Protein AF-A0A1C0YU47-F1 (afdb_monomer)

Radius of gyration: 42.7 Å; Cα contacts (8 Å, |Δi|>4): 99; chains: 1; bounding box: 107×63×117 Å

Mean predicted aligned error: 21.89 Å

Sequence (195 aa):
MSKQSVRGFGIAIFLVGALIYSMNSLNIPLPGVDADAAAKKEIEELQQQLTTTQQQLEEAKSAKKEASDEEEKGEEVIETTISVFRGNTAYDISRKLQDEGIIDNALQFELFLANGEYSRRIQIGEFTVSSDMTEEELAEALTTPTPLPQNDEETESESESETNLDEELPTDEENETNEVEAEDELLDETSLTQP

Secondary structure (DSSP, 8-state):
--HHHHHHHHHHHHHHHHHHHHHHHTTPPPTTTSHHHHHHHHHHHHHHHHHHHHHHHHHHHHHHHTSSSS--S-----EEEEEE-TT--HHHHHHHHHHTTS-S-HHHHHHHHHHTSGGGTPPSEEEEEETTS-HHHHHHHHHS-PPP-----------------------------------------------

Organism: NCBI:txid33977

pLDDT: mean 71.04, std 19.51, range [38.06, 96.38]

Solvent-accessible surface area (backbone atoms only — not comparable to full-atom values): 12614 Å² total; per-residue (Å²): 132,64,83,61,58,63,53,53,52,53,52,51,55,50,51,54,53,51,50,53,54,52,33,62,76,67,70,55,87,61,94,85,71,49,65,67,53,52,54,48,49,52,52,50,50,53,50,49,50,51,52,51,52,50,50,52,48,52,51,52,53,53,56,54,60,75,66,71,83,78,76,98,61,82,77,79,76,47,70,50,74,48,76,42,56,93,87,65,46,56,57,58,53,23,43,51,38,30,77,72,62,38,40,96,49,28,68,62,50,23,50,50,32,59,73,70,57,36,59,81,43,56,50,73,47,75,39,81,49,40,38,84,50,50,76,66,53,53,50,45,60,44,37,46,80,75,78,72,81,75,84,75,74,82,81,79,84,83,76,87,77,90,76,89,80,91,81,82,87,82,85,88,83,90,82,80,88,80,88,81,82,88,83,88,81,80,88,81,86,82,89,77,83,84,136

Nearest PDB structures (foldseek):
  4iiw-assembly1_B  TM=9.253E-01  e=2.540E-04  Listeria monocytogenes EGD-e
  4iiw-assembly1_A-5  TM=9.173E-01  e=7.266E-04  Listeria monocytogenes EGD-e
  8yoa-assembly1_A  TM=7.976E-01  e=6.350E-03  Mycobacteroides abscessus
  8db1-assembly3_C  TM=4.211E-01  e=3.259E+00  Fusarium fujikuroi

Structure (mmCIF, N/CA/C/O backbone):
data_AF-A0A1C0YU47-F1
#
_entry.id   AF-A0A1C0YU47-F1
#
loop_
_atom_site.group_PDB
_atom_site.id
_atom_site.type_symbol
_atom_site.label_atom_id
_atom_site.label_alt_id
_atom_site.label_comp_id
_atom_site.label_asym_id
_atom_site.label_entity_id
_atom_site.label_seq_id
_atom_site.pdbx_PDB_ins_code
_atom_site.Cartn_x
_atom_site.Cartn_y
_atom_site.Cartn_z
_atom_site.occupancy
_atom_site.B_iso_or_equiv
_atom_site.auth_seq_id
_atom_site.auth_comp_id
_atom_site.auth_asym_id
_atom_site.auth_atom_id
_atom_site.pdbx_PDB_model_num
ATOM 1 N N . MET A 1 1 ? 59.141 -21.084 -41.390 1.00 61.94 1 MET A N 1
ATOM 2 C CA . MET A 1 1 ? 57.697 -20.881 -41.649 1.00 61.94 1 MET A CA 1
ATOM 3 C C . MET A 1 1 ? 57.467 -20.847 -43.150 1.00 61.94 1 MET A C 1
ATOM 5 O O . MET A 1 1 ? 58.168 -20.107 -43.836 1.00 61.94 1 MET A O 1
ATOM 9 N N . SER A 1 2 ? 56.558 -21.667 -43.683 1.00 65.62 2 SER A N 1
ATOM 10 C CA . SER A 1 2 ? 56.230 -21.610 -45.109 1.00 65.62 2 SER A CA 1
ATOM 11 C C . SER A 1 2 ? 55.407 -20.344 -45.366 1.00 65.62 2 SER A C 1
ATOM 13 O O . SER A 1 2 ? 54.452 -20.035 -44.656 1.00 65.62 2 SER A O 1
ATOM 15 N N . LYS A 1 3 ? 55.778 -19.576 -46.394 1.00 65.62 3 LYS A N 1
ATOM 16 C CA . LYS A 1 3 ? 55.090 -18.324 -46.780 1.00 65.62 3 LYS A CA 1
ATOM 17 C C . LYS A 1 3 ? 53.611 -18.547 -47.155 1.00 65.62 3 LYS A C 1
ATOM 19 O O . LYS A 1 3 ? 52.853 -17.596 -47.313 1.00 65.62 3 LYS A O 1
ATOM 24 N N . GLN A 1 4 ? 53.211 -19.808 -47.296 1.00 75.12 4 GLN A N 1
ATOM 25 C CA . GLN A 1 4 ? 51.860 -20.255 -47.607 1.00 75.12 4 GLN A CA 1
ATOM 26 C C . GLN A 1 4 ? 50.956 -20.296 -46.363 1.00 75.12 4 GLN A C 1
ATOM 28 O O . GLN A 1 4 ? 49.788 -19.932 -46.469 1.00 75.12 4 GLN A O 1
ATOM 33 N N . SER A 1 5 ? 51.482 -20.625 -45.177 1.00 72.81 5 SER A N 1
ATOM 34 C CA . SER A 1 5 ? 50.677 -20.698 -43.945 1.00 72.81 5 SER A CA 1
ATOM 35 C C . SER A 1 5 ? 50.161 -19.332 -43.485 1.00 72.81 5 SER A C 1
ATOM 37 O O . SER A 1 5 ? 49.034 -19.231 -43.015 1.00 72.81 5 SER A O 1
ATOM 39 N N . VAL A 1 6 ? 50.942 -18.264 -43.691 1.00 76.69 6 VAL A N 1
ATOM 40 C CA . VAL A 1 6 ? 50.533 -16.891 -43.332 1.00 76.69 6 VAL A CA 1
ATOM 41 C C . VAL A 1 6 ? 49.376 -16.407 -44.215 1.00 76.69 6 VAL A C 1
ATOM 43 O O . VAL A 1 6 ? 48.450 -15.764 -43.730 1.00 76.69 6 VAL A O 1
ATOM 46 N N . ARG A 1 7 ? 49.383 -16.771 -45.505 1.00 78.94 7 ARG A N 1
ATOM 47 C CA . ARG A 1 7 ? 48.289 -16.448 -46.437 1.00 78.94 7 ARG A CA 1
ATOM 48 C C . ARG A 1 7 ? 47.031 -17.271 -46.150 1.00 78.94 7 ARG A C 1
ATOM 50 O O . ARG A 1 7 ? 45.938 -16.721 -46.194 1.00 78.94 7 ARG A O 1
ATOM 57 N N . GLY A 1 8 ? 47.183 -18.551 -45.799 1.00 80.69 8 GLY A N 1
ATOM 58 C CA . GLY A 1 8 ? 46.059 -19.412 -45.411 1.00 80.69 8 GLY A CA 1
ATOM 59 C C . GLY A 1 8 ? 45.344 -18.931 -44.145 1.00 80.69 8 GLY A C 1
ATOM 60 O O . GLY A 1 8 ? 44.118 -18.928 -44.100 1.00 80.69 8 GLY A O 1
ATOM 61 N N . PHE A 1 9 ? 46.095 -18.445 -43.154 1.00 82.06 9 PHE A N 1
ATOM 62 C CA . PHE A 1 9 ? 45.523 -17.909 -41.917 1.00 82.06 9 PHE A CA 1
ATOM 63 C C . PHE A 1 9 ? 44.714 -16.623 -42.149 1.00 82.06 9 PHE A C 1
ATOM 65 O O . PHE A 1 9 ? 43.615 -16.480 -41.618 1.00 82.06 9 PHE A O 1
ATOM 72 N N . GLY A 1 10 ? 45.206 -15.723 -43.008 1.00 83.12 10 GLY A N 1
ATOM 73 C CA . GLY A 1 10 ? 44.467 -14.511 -43.378 1.00 83.12 10 GLY A CA 1
ATOM 74 C C . GLY A 1 10 ? 43.144 -14.812 -44.091 1.00 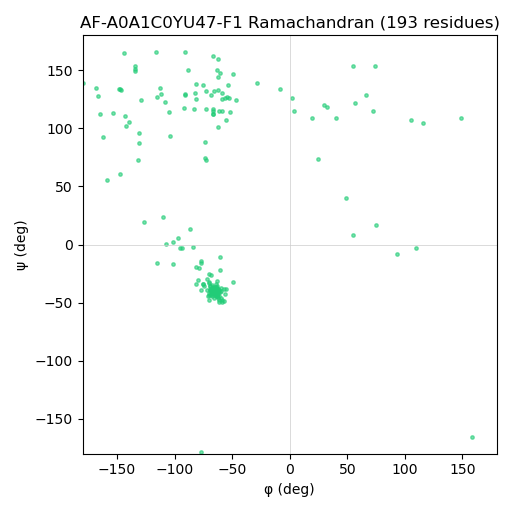83.12 10 GLY A C 1
ATOM 75 O O . GLY A 1 10 ? 42.125 -14.201 -43.782 1.00 83.12 10 GLY A O 1
ATOM 76 N N . ILE A 1 11 ? 43.137 -15.796 -44.997 1.00 86.56 11 ILE A N 1
ATOM 77 C CA . ILE A 1 11 ? 41.919 -16.222 -45.705 1.00 86.56 11 ILE A CA 1
ATOM 78 C C . ILE A 1 11 ? 40.922 -16.867 -44.735 1.00 86.56 11 ILE A C 1
ATOM 80 O O . ILE A 1 11 ? 39.727 -16.609 -44.835 1.00 86.56 11 ILE A O 1
ATOM 84 N N . ALA A 1 12 ? 41.394 -17.654 -43.764 1.00 85.12 12 ALA A N 1
ATOM 85 C CA . ALA A 1 12 ? 40.527 -18.272 -42.763 1.00 85.12 12 ALA A CA 1
ATOM 86 C C . ALA A 1 12 ? 39.800 -17.226 -41.898 1.00 85.12 12 ALA A C 1
ATOM 88 O O . ALA A 1 12 ? 38.586 -17.316 -41.733 1.00 85.12 12 ALA A O 1
ATOM 89 N N . ILE A 1 13 ? 40.508 -16.199 -41.413 1.00 88.31 13 ILE A N 1
ATOM 90 C CA . ILE A 1 13 ? 39.893 -15.104 -40.639 1.00 88.31 13 ILE A CA 1
ATOM 91 C C . ILE A 1 13 ? 38.878 -14.338 -41.493 1.00 88.31 13 ILE A C 1
ATOM 93 O O . ILE A 1 13 ? 37.788 -14.018 -41.021 1.00 88.31 13 ILE A O 1
ATOM 97 N N . PHE A 1 14 ? 39.210 -14.082 -42.760 1.00 88.94 14 PHE A N 1
ATOM 98 C CA . PHE A 1 14 ? 38.310 -13.393 -43.678 1.00 88.94 14 PHE A CA 1
ATOM 99 C C . PHE A 1 14 ? 37.025 -14.192 -43.945 1.00 88.94 14 PHE A C 1
ATOM 101 O O . PHE A 1 14 ? 35.940 -13.619 -43.936 1.00 88.94 14 PHE A O 1
ATOM 108 N N . LEU A 1 15 ? 37.124 -15.516 -44.117 1.00 91.56 15 LEU A N 1
ATOM 109 C CA . LEU A 1 15 ? 35.959 -16.386 -44.299 1.00 91.56 15 LEU A CA 1
ATOM 110 C C . LEU A 1 15 ? 35.076 -16.439 -43.049 1.00 91.56 15 LEU A C 1
ATOM 112 O O . LEU A 1 15 ? 33.860 -16.357 -43.176 1.00 91.56 15 LEU A O 1
ATOM 116 N N . VAL A 1 16 ? 35.665 -16.514 -41.854 1.00 87.62 16 VAL A N 1
ATOM 117 C CA . VAL A 1 16 ? 34.904 -16.474 -40.594 1.00 87.62 16 VAL A CA 1
ATOM 118 C C . VAL A 1 16 ? 34.187 -15.131 -40.436 1.00 87.62 16 VAL A C 1
ATOM 120 O O . VAL A 1 16 ? 32.998 -15.107 -40.131 1.00 87.62 16 VAL A O 1
ATOM 123 N N . GLY A 1 17 ? 34.867 -14.015 -40.718 1.00 84.25 17 GLY A N 1
ATOM 124 C CA . GLY A 1 17 ? 34.262 -12.681 -40.665 1.00 84.25 17 GLY A CA 1
ATOM 125 C C . GLY A 1 17 ? 33.124 -12.495 -41.674 1.00 84.25 17 GLY A C 1
ATOM 126 O O . GLY A 1 17 ? 32.065 -11.982 -41.319 1.00 84.25 17 GLY A O 1
ATOM 127 N N . ALA A 1 18 ? 33.304 -12.964 -42.912 1.00 86.81 18 ALA A N 1
ATOM 128 C CA . ALA A 1 18 ? 32.268 -12.913 -43.943 1.00 86.81 18 ALA A CA 1
ATOM 129 C C . ALA A 1 18 ? 31.045 -13.771 -43.580 1.00 86.81 18 ALA A C 1
ATOM 131 O O . ALA A 1 18 ? 29.909 -13.372 -43.830 1.00 86.81 18 ALA A O 1
ATOM 132 N N . LEU A 1 19 ? 31.270 -14.928 -42.956 1.00 84.50 19 LEU A N 1
ATOM 133 C CA . LEU A 1 19 ? 30.219 -15.848 -42.535 1.00 84.50 19 LEU A CA 1
ATOM 134 C C . LEU A 1 19 ? 29.407 -15.269 -41.363 1.00 84.50 19 LEU A C 1
ATOM 136 O O . LEU A 1 19 ? 28.180 -15.289 -41.419 1.00 84.50 19 LEU A O 1
ATOM 140 N N . ILE A 1 20 ? 30.065 -14.637 -40.383 1.00 82.69 20 ILE A N 1
ATOM 141 C CA . ILE A 1 20 ? 29.400 -13.895 -39.294 1.00 82.69 20 ILE A CA 1
ATOM 142 C C . ILE A 1 20 ? 28.603 -12.699 -39.845 1.00 82.69 20 ILE A C 1
ATOM 144 O O . ILE A 1 20 ? 27.446 -12.505 -39.475 1.00 82.69 20 ILE A O 1
ATOM 148 N N . TYR A 1 21 ? 29.173 -11.921 -40.773 1.00 82.94 21 TYR A N 1
ATOM 149 C CA . TYR A 1 21 ? 28.482 -10.786 -41.402 1.00 82.94 21 TYR A CA 1
ATOM 150 C C . TYR A 1 21 ? 27.242 -11.223 -42.199 1.00 82.94 21 TYR A C 1
ATOM 152 O O . TYR A 1 21 ? 26.189 -10.578 -42.144 1.00 82.94 21 TYR A O 1
ATOM 160 N N . SER A 1 22 ? 27.347 -12.347 -42.913 1.00 79.62 22 SER A N 1
ATOM 161 C CA . SER A 1 22 ? 26.232 -12.907 -43.672 1.00 79.62 22 SER A CA 1
ATOM 162 C C . SER A 1 22 ? 25.135 -13.460 -42.758 1.00 79.62 22 SER A C 1
ATOM 164 O O . SER A 1 22 ? 23.961 -13.250 -43.051 1.00 79.62 22 SER A O 1
ATOM 166 N N . MET A 1 23 ? 25.489 -14.109 -41.643 1.00 72.12 23 MET A N 1
ATOM 167 C CA . MET A 1 23 ? 24.527 -14.553 -40.623 1.00 72.12 23 MET A CA 1
ATOM 168 C C . MET A 1 23 ? 23.785 -13.376 -39.979 1.00 72.12 23 MET A C 1
ATOM 170 O O . MET A 1 23 ? 22.564 -13.435 -39.849 1.00 72.12 23 MET A O 1
ATOM 174 N N . ASN A 1 24 ? 24.495 -12.287 -39.664 1.00 70.12 24 ASN A N 1
ATOM 175 C CA . ASN A 1 24 ? 23.902 -11.066 -39.112 1.00 70.12 24 ASN A CA 1
ATOM 176 C C . ASN A 1 24 ? 22.917 -10.397 -40.093 1.00 70.12 24 ASN A C 1
ATOM 178 O O . ASN A 1 24 ? 21.868 -9.917 -39.681 1.00 70.12 24 ASN A O 1
ATOM 182 N N . SER A 1 25 ? 23.207 -10.414 -41.401 1.00 76.06 25 SER A N 1
ATOM 183 C CA . SER A 1 25 ? 22.291 -9.877 -42.429 1.00 76.06 25 SER A CA 1
ATOM 184 C C . SER A 1 25 ? 21.028 -10.727 -42.630 1.00 76.06 25 SER A C 1
ATOM 186 O O . SER A 1 25 ? 20.007 -10.212 -43.074 1.00 76.06 25 SER A O 1
ATOM 188 N N . LEU A 1 26 ? 21.090 -12.024 -42.314 1.00 76.31 26 LEU A N 1
ATOM 189 C CA . LEU A 1 26 ? 19.972 -12.970 -42.419 1.00 76.31 26 LEU A CA 1
ATOM 190 C C . LEU A 1 26 ? 19.231 -13.174 -41.081 1.00 76.31 26 LEU A C 1
ATOM 192 O O . LEU A 1 26 ? 18.335 -14.012 -41.019 1.00 76.31 26 LEU A O 1
ATOM 196 N N . ASN A 1 27 ? 19.590 -12.420 -40.031 1.00 69.00 27 ASN A N 1
ATOM 197 C CA . ASN A 1 27 ? 19.042 -12.511 -38.671 1.00 69.00 27 ASN A CA 1
ATOM 198 C C . ASN A 1 27 ? 19.002 -13.952 -38.117 1.00 69.00 27 ASN A C 1
ATOM 200 O O . ASN A 1 27 ? 18.027 -14.376 -37.497 1.00 69.00 27 ASN A O 1
ATOM 204 N N . ILE A 1 28 ? 20.049 -14.732 -38.399 1.00 70.62 28 ILE A N 1
ATOM 205 C CA . ILE A 1 28 ? 20.179 -16.109 -37.912 1.00 70.62 28 ILE A CA 1
ATOM 206 C C . ILE A 1 28 ? 20.758 -16.038 -36.488 1.00 70.62 28 ILE A C 1
ATOM 208 O O . ILE A 1 28 ? 21.890 -15.571 -36.350 1.00 70.62 28 ILE A O 1
ATOM 212 N N . PRO A 1 29 ? 20.034 -16.479 -35.439 1.00 57.50 29 PRO A N 1
ATOM 213 C CA . PRO A 1 29 ? 20.498 -16.368 -34.055 1.00 57.50 29 PRO A CA 1
ATOM 214 C C . PRO A 1 29 ? 21.698 -17.291 -33.797 1.00 57.50 29 PRO A C 1
ATOM 216 O O . PRO A 1 29 ? 21.654 -18.486 -34.107 1.00 57.50 29 PRO A O 1
ATOM 219 N N . LEU A 1 30 ? 22.782 -16.738 -33.238 1.00 59.44 30 LEU A N 1
ATOM 220 C CA . LEU A 1 30 ? 23.981 -17.493 -32.864 1.00 59.44 30 LEU A CA 1
ATOM 221 C C . LEU A 1 30 ? 23.871 -17.972 -31.404 1.00 59.44 30 LEU A C 1
ATOM 223 O O . LEU A 1 30 ? 23.673 -17.156 -30.505 1.00 59.44 30 LEU A O 1
ATOM 227 N N . PRO A 1 31 ? 24.100 -19.264 -31.111 1.00 56.06 31 PRO A N 1
ATOM 228 C CA . PRO A 1 31 ? 24.089 -19.748 -29.736 1.00 56.06 31 PRO A CA 1
ATOM 229 C C . PRO A 1 31 ? 25.258 -19.146 -28.936 1.00 56.06 31 PRO A C 1
ATOM 231 O O . PRO A 1 31 ? 26.423 -19.409 -29.234 1.00 56.06 31 PRO A O 1
ATOM 234 N N . GLY A 1 32 ? 24.938 -18.355 -27.904 1.00 60.97 32 GLY A N 1
ATOM 235 C CA . GLY A 1 32 ? 25.893 -17.857 -26.902 1.00 60.97 32 GLY A CA 1
ATOM 236 C C . GLY A 1 32 ? 26.224 -16.360 -26.943 1.00 60.97 32 GLY A C 1
ATOM 237 O O . GLY A 1 32 ? 26.957 -15.905 -26.073 1.00 60.97 32 GLY A O 1
ATOM 238 N N . VAL A 1 33 ? 25.689 -15.589 -27.895 1.00 55.66 33 VAL A N 1
ATOM 239 C CA . VAL A 1 33 ? 25.894 -14.121 -27.966 1.00 55.66 33 VAL A CA 1
ATOM 240 C C . VAL A 1 33 ? 24.679 -13.344 -27.423 1.00 55.66 33 VAL A C 1
ATOM 242 O O . VAL A 1 33 ? 24.799 -12.187 -27.032 1.00 55.66 33 VAL A O 1
ATOM 245 N N . ASP A 1 34 ? 23.526 -14.010 -27.306 1.00 56.38 34 ASP A N 1
ATOM 246 C CA . ASP A 1 34 ? 22.239 -13.379 -26.979 1.00 56.38 34 ASP A CA 1
ATOM 247 C C . ASP A 1 34 ? 21.861 -13.419 -25.486 1.00 56.38 34 ASP A C 1
ATOM 249 O O . A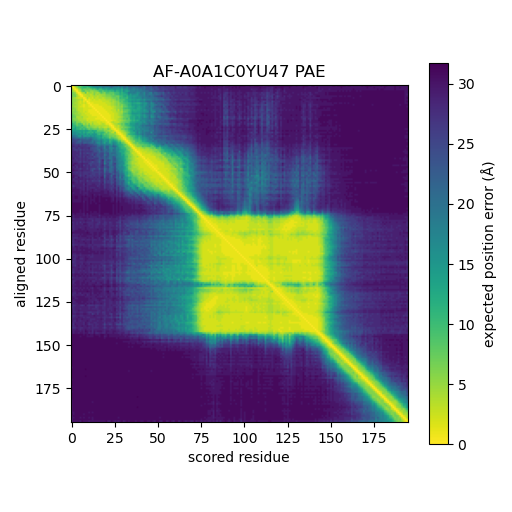SP A 1 34 ? 20.841 -12.851 -25.101 1.00 56.38 34 ASP A O 1
ATOM 253 N N . ALA A 1 35 ? 22.666 -14.049 -24.619 1.00 55.50 35 ALA A N 1
ATOM 254 C CA . ALA A 1 35 ? 22.389 -14.097 -23.176 1.00 55.50 35 ALA A CA 1
ATOM 255 C C . ALA A 1 35 ? 22.439 -12.695 -22.532 1.00 55.50 35 ALA A C 1
ATOM 257 O O . ALA A 1 35 ? 21.577 -12.344 -21.729 1.00 55.50 35 ALA A O 1
ATOM 258 N N . ASP A 1 36 ? 23.392 -11.861 -22.959 1.00 55.97 36 ASP A N 1
ATOM 259 C CA . ASP A 1 36 ? 23.489 -10.454 -22.558 1.00 55.97 36 ASP A CA 1
ATOM 260 C C . ASP A 1 36 ? 22.401 -9.575 -23.195 1.00 55.97 36 ASP A C 1
ATOM 262 O O . ASP A 1 36 ? 21.991 -8.576 -22.607 1.00 55.97 36 ASP A O 1
ATOM 266 N N . ALA A 1 37 ? 21.917 -9.924 -24.390 1.00 57.72 37 ALA A N 1
ATOM 267 C CA . ALA A 1 37 ? 20.875 -9.165 -25.080 1.00 57.72 37 ALA A CA 1
ATOM 268 C C . ALA A 1 37 ? 19.483 -9.432 -24.486 1.00 57.72 37 ALA A C 1
ATOM 270 O O . ALA A 1 37 ? 18.702 -8.498 -24.320 1.00 57.72 37 ALA A O 1
ATOM 271 N N . ALA A 1 38 ? 19.192 -10.681 -24.111 1.00 59.72 38 ALA A N 1
ATOM 272 C CA . ALA A 1 38 ? 17.948 -11.055 -23.445 1.00 59.72 38 ALA A CA 1
ATOM 273 C C . ALA A 1 38 ? 17.842 -10.433 -22.043 1.00 59.72 38 ALA A C 1
ATOM 275 O O . ALA A 1 38 ? 16.830 -9.811 -21.736 1.00 59.72 38 ALA A O 1
ATOM 276 N N . ALA A 1 39 ? 18.912 -10.497 -21.240 1.00 61.16 39 ALA A N 1
ATOM 277 C CA . ALA A 1 39 ? 18.939 -9.879 -19.913 1.00 61.16 39 ALA A CA 1
ATOM 278 C C . ALA A 1 39 ? 18.833 -8.344 -19.977 1.00 61.16 39 ALA A C 1
ATOM 280 O O . ALA A 1 39 ? 18.133 -7.735 -19.173 1.00 61.16 39 ALA A O 1
ATOM 281 N N . LYS A 1 40 ? 19.479 -7.698 -20.958 1.00 67.31 40 LYS A N 1
ATOM 282 C CA . LYS A 1 40 ? 19.332 -6.247 -21.171 1.00 67.31 40 LYS A CA 1
ATOM 283 C C . LYS A 1 40 ? 17.922 -5.861 -21.594 1.00 67.31 40 LYS A C 1
ATOM 285 O O . LYS A 1 40 ? 17.418 -4.859 -21.104 1.00 67.31 40 LYS A O 1
ATOM 290 N N . LYS A 1 41 ? 17.289 -6.655 -22.458 1.00 69.62 41 LYS A N 1
ATOM 291 C CA . LYS A 1 41 ? 15.916 -6.414 -22.904 1.00 69.62 41 LYS A CA 1
ATOM 292 C C . LYS A 1 41 ? 14.917 -6.543 -21.753 1.00 69.62 41 LYS A C 1
ATOM 294 O O . LYS A 1 41 ? 14.023 -5.717 -21.650 1.00 69.62 41 LYS A O 1
ATOM 299 N N . GLU A 1 42 ? 15.110 -7.516 -20.866 1.00 68.50 42 GLU A N 1
ATOM 300 C CA . GLU A 1 42 ? 14.278 -7.695 -19.670 1.00 68.50 42 GLU A CA 1
ATOM 301 C C . GLU A 1 42 ? 14.472 -6.549 -18.660 1.00 68.50 42 GLU A C 1
ATOM 303 O O . GLU A 1 42 ? 13.501 -6.024 -18.124 1.00 68.50 42 GLU A O 1
ATOM 308 N N . ILE A 1 43 ? 15.709 -6.081 -18.458 1.00 73.50 43 ILE A N 1
ATOM 309 C CA . ILE A 1 43 ? 15.991 -4.911 -17.607 1.00 73.50 43 ILE A CA 1
ATOM 310 C C . ILE A 1 43 ? 15.388 -3.629 -18.200 1.00 73.50 43 ILE A C 1
ATOM 312 O O . ILE A 1 43 ? 14.833 -2.820 -17.459 1.00 73.50 43 ILE A O 1
ATOM 316 N N . GLU A 1 44 ? 15.485 -3.435 -19.515 1.00 74.75 44 GLU A N 1
ATOM 317 C CA . GLU A 1 44 ? 14.924 -2.272 -20.207 1.00 74.75 44 GLU A CA 1
ATOM 318 C C . GLU A 1 44 ? 13.390 -2.289 -20.168 1.00 74.75 44 GLU A C 1
ATOM 320 O O . GLU A 1 44 ? 12.785 -1.271 -19.848 1.00 74.75 44 GLU A O 1
ATOM 325 N N . GLU A 1 45 ? 12.762 -3.448 -20.382 1.00 77.31 45 GLU A N 1
ATOM 326 C CA . GLU A 1 45 ? 11.309 -3.630 -20.283 1.00 77.31 45 GLU A CA 1
ATOM 327 C C . GLU A 1 45 ? 10.797 -3.382 -18.857 1.00 77.31 45 GLU A C 1
ATOM 329 O O . GLU A 1 45 ? 9.815 -2.661 -18.672 1.00 77.31 45 GLU A O 1
ATOM 334 N N . LEU A 1 46 ? 11.497 -3.888 -17.835 1.00 79.88 46 LEU A N 1
ATOM 335 C CA . LEU A 1 46 ? 11.169 -3.614 -16.433 1.00 79.88 46 LEU A CA 1
ATOM 336 C C . LEU A 1 46 ? 11.340 -2.129 -16.084 1.00 79.88 46 LEU A C 1
ATOM 338 O O . LEU A 1 46 ? 10.495 -1.557 -15.398 1.00 79.88 46 LEU A O 1
ATOM 342 N N . GLN A 1 47 ? 12.388 -1.465 -16.580 1.00 73.25 47 GLN A N 1
ATOM 343 C CA . GLN A 1 47 ? 12.560 -0.018 -16.401 1.00 73.25 47 GLN A CA 1
ATOM 344 C C . GLN A 1 47 ? 11.459 0.783 -17.107 1.00 73.25 47 GLN A C 1
ATOM 346 O O . GLN A 1 47 ? 10.980 1.782 -16.561 1.00 73.25 47 GLN A O 1
ATOM 351 N N . GLN A 1 48 ? 11.020 0.335 -18.285 1.00 77.75 48 GLN A N 1
ATOM 352 C CA . GLN A 1 48 ? 9.925 0.950 -19.034 1.00 77.75 48 GLN A CA 1
ATOM 353 C C . GLN A 1 48 ? 8.578 0.760 -18.326 1.00 77.75 48 GLN A C 1
ATOM 355 O O . GLN A 1 48 ? 7.794 1.704 -18.236 1.00 77.75 48 GLN A O 1
ATOM 360 N N . GLN A 1 49 ? 8.326 -0.419 -17.752 1.00 78.19 49 GLN A N 1
ATOM 361 C CA . GLN A 1 49 ? 7.149 -0.664 -16.918 1.00 78.19 49 GLN A CA 1
ATOM 362 C C . GLN A 1 49 ? 7.160 0.194 -15.655 1.00 78.19 49 GLN A C 1
ATOM 364 O O . GLN A 1 49 ? 6.138 0.796 -15.334 1.00 78.19 49 GLN A O 1
ATOM 369 N N . LEU A 1 50 ? 8.294 0.313 -14.959 1.00 80.31 50 LEU A N 1
ATOM 370 C CA . LEU A 1 50 ? 8.392 1.150 -13.760 1.00 80.31 50 LEU A CA 1
ATOM 371 C C . LEU A 1 50 ? 8.159 2.629 -14.073 1.00 80.31 50 LEU A C 1
ATOM 373 O O . LEU A 1 50 ? 7.419 3.290 -13.353 1.00 80.31 50 LEU A O 1
ATOM 377 N N . THR A 1 51 ? 8.742 3.148 -15.155 1.00 72.94 51 THR A N 1
ATOM 378 C CA . THR A 1 51 ? 8.530 4.545 -15.570 1.00 72.94 51 THR A CA 1
ATOM 379 C C . THR A 1 51 ? 7.099 4.801 -16.029 1.00 72.94 51 THR A C 1
ATOM 381 O O . THR A 1 51 ? 6.511 5.795 -15.615 1.00 72.94 51 THR A O 1
ATOM 384 N N . THR A 1 52 ? 6.503 3.882 -16.790 1.00 76.94 52 THR A N 1
ATOM 385 C CA . THR A 1 52 ? 5.098 3.980 -17.216 1.00 76.94 52 THR A CA 1
ATOM 386 C C . THR A 1 52 ? 4.147 3.924 -16.019 1.00 76.94 52 THR A C 1
ATOM 388 O O . THR A 1 52 ? 3.231 4.734 -15.921 1.00 76.94 52 THR A O 1
ATOM 391 N N . THR A 1 53 ? 4.388 3.018 -15.068 1.00 74.31 53 THR A N 1
ATOM 392 C CA . THR A 1 53 ? 3.572 2.892 -13.849 1.00 74.31 53 THR A CA 1
ATOM 393 C C . THR A 1 53 ? 3.717 4.127 -12.962 1.00 74.31 53 THR A C 1
ATOM 395 O O . THR A 1 53 ? 2.729 4.610 -12.422 1.00 74.31 53 THR A O 1
ATOM 398 N N . GLN A 1 54 ? 4.927 4.686 -12.844 1.00 72.38 54 GLN A N 1
ATOM 399 C CA . GLN A 1 54 ? 5.160 5.904 -12.066 1.00 72.38 54 GLN A CA 1
ATOM 400 C C . GLN A 1 54 ? 4.519 7.136 -12.724 1.00 72.38 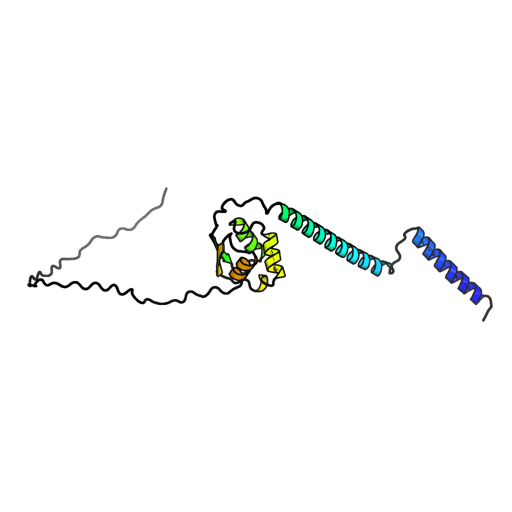54 GLN A C 1
ATOM 402 O O . GLN A 1 54 ? 3.944 7.961 -12.025 1.00 72.38 54 GLN A O 1
ATOM 407 N N . GLN A 1 55 ? 4.553 7.244 -14.057 1.00 73.06 55 GLN A N 1
ATOM 408 C CA . GLN A 1 55 ? 3.848 8.305 -14.785 1.00 73.06 55 GLN A CA 1
ATOM 409 C C . GLN A 1 55 ? 2.331 8.191 -14.634 1.00 73.06 55 GLN A C 1
ATOM 411 O O . GLN A 1 55 ? 1.686 9.190 -14.346 1.00 73.06 55 GLN A O 1
ATOM 416 N N . GLN A 1 56 ? 1.767 6.985 -14.735 1.00 71.31 56 GLN A N 1
ATOM 417 C CA . GLN A 1 56 ? 0.337 6.767 -14.494 1.00 71.31 56 GLN A CA 1
ATOM 418 C C . GLN A 1 56 ? -0.059 7.073 -13.043 1.00 71.31 56 GLN A C 1
ATOM 420 O O . GLN A 1 56 ? -1.148 7.588 -12.805 1.00 71.31 56 GLN A O 1
ATOM 425 N N . LEU A 1 57 ? 0.827 6.809 -12.076 1.00 73.56 57 LEU A N 1
ATOM 426 C CA . LEU A 1 57 ? 0.616 7.169 -10.675 1.00 73.56 57 LEU A CA 1
ATOM 427 C C . LEU A 1 57 ? 0.627 8.692 -10.478 1.00 73.56 57 LEU A C 1
ATOM 429 O O . LEU A 1 57 ? -0.246 9.216 -9.795 1.00 73.56 57 LEU A O 1
ATOM 433 N N . GLU A 1 58 ? 1.568 9.411 -11.094 1.00 67.25 58 GLU A N 1
ATOM 434 C CA . GLU A 1 58 ? 1.646 10.877 -11.025 1.00 67.25 58 GLU A CA 1
ATOM 435 C C . GLU A 1 58 ? 0.492 11.560 -11.783 1.00 67.25 58 GLU A C 1
ATOM 437 O O . GLU A 1 58 ? -0.048 12.563 -11.312 1.00 67.25 58 GLU A O 1
ATOM 442 N N . GLU A 1 59 ? 0.038 10.998 -12.905 1.00 63.00 59 GLU A N 1
ATOM 443 C CA . GLU A 1 59 ? -1.148 11.465 -13.634 1.00 63.00 59 GLU A CA 1
ATOM 444 C C . GLU A 1 59 ? -2.436 11.203 -12.834 1.00 63.00 59 GLU A C 1
ATOM 446 O O . GLU A 1 59 ? -3.272 12.099 -12.718 1.00 63.00 59 GLU A O 1
ATOM 451 N N . ALA A 1 60 ? -2.570 10.040 -12.184 1.00 59.88 60 ALA A N 1
ATOM 452 C CA . ALA A 1 60 ? -3.685 9.744 -11.281 1.00 59.88 60 ALA A CA 1
ATOM 453 C C . ALA A 1 60 ? -3.672 10.630 -10.021 1.00 59.88 60 ALA A C 1
ATOM 455 O O . ALA A 1 60 ? -4.721 11.077 -9.559 1.00 59.88 60 ALA A O 1
ATOM 456 N N . LYS A 1 61 ? -2.487 10.947 -9.488 1.00 59.00 61 LYS A N 1
ATOM 457 C CA . LYS A 1 61 ? -2.305 11.860 -8.350 1.00 59.00 61 LYS A CA 1
ATOM 458 C C . LYS A 1 61 ? -2.608 13.313 -8.722 1.00 59.00 61 LYS A C 1
ATOM 460 O O . LYS A 1 61 ? -3.145 14.054 -7.902 1.00 59.00 61 LYS A O 1
ATOM 465 N N . SER A 1 62 ? -2.325 13.707 -9.964 1.00 52.38 62 SER A N 1
ATOM 466 C CA . SER A 1 62 ? -2.674 15.031 -10.494 1.00 52.38 62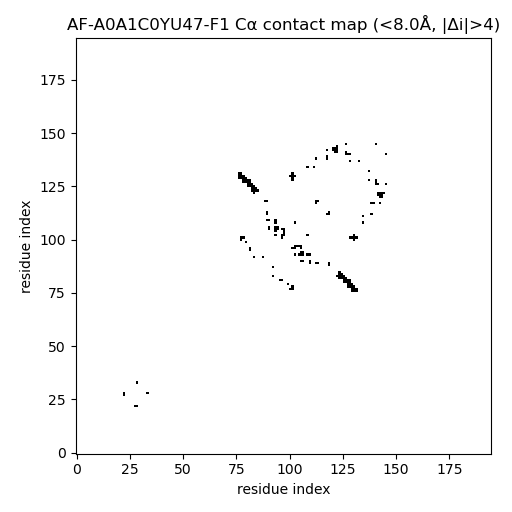 SER A CA 1
ATOM 467 C C . SER A 1 62 ? -4.172 15.152 -10.789 1.00 52.38 62 SER A C 1
ATOM 469 O O . SER A 1 62 ? -4.758 16.188 -10.494 1.00 52.38 62 SER A O 1
ATOM 471 N N . ALA A 1 63 ? -4.816 14.075 -11.250 1.00 51.91 63 ALA A N 1
ATOM 472 C CA . ALA A 1 63 ? -6.268 14.017 -11.419 1.00 51.91 63 ALA A CA 1
ATOM 473 C C . ALA A 1 63 ? -7.032 13.985 -10.079 1.00 51.91 63 ALA A C 1
ATOM 475 O O . ALA A 1 63 ? -8.109 14.566 -9.982 1.00 51.91 63 ALA A O 1
ATOM 476 N N . LYS A 1 64 ? -6.468 13.380 -9.018 1.00 46.41 64 LYS A N 1
ATOM 477 C CA . LYS A 1 64 ? -7.039 13.434 -7.655 1.00 46.41 64 LYS A CA 1
ATOM 478 C C . LYS A 1 64 ? -6.958 14.844 -7.045 1.00 46.41 64 LYS A C 1
ATOM 480 O O . LYS A 1 64 ? -7.786 15.203 -6.218 1.00 46.41 64 LYS A O 1
ATOM 485 N N . LYS A 1 65 ? -5.993 15.670 -7.472 1.00 42.62 65 LYS A N 1
ATOM 486 C CA . LYS A 1 65 ? -5.795 17.031 -6.944 1.00 42.62 65 LYS A CA 1
ATOM 487 C C . LYS A 1 65 ? -6.775 18.071 -7.506 1.00 42.62 65 LYS A C 1
ATOM 489 O O . LYS A 1 65 ? -6.978 19.092 -6.862 1.00 42.62 65 LYS A O 1
ATOM 494 N N . GLU A 1 66 ? -7.404 17.813 -8.652 1.00 41.16 66 GLU A N 1
ATOM 495 C CA . GLU A 1 66 ? -8.447 18.687 -9.225 1.00 41.16 66 GLU A CA 1
ATOM 496 C C . GLU A 1 66 ? -9.880 18.286 -8.822 1.00 41.16 66 GLU A C 1
ATOM 498 O O . GLU A 1 66 ? -10.820 18.999 -9.152 1.00 41.16 66 GLU A O 1
ATOM 503 N N . ALA A 1 67 ? -10.057 17.191 -8.071 1.00 40.81 67 ALA A N 1
ATOM 504 C CA . ALA A 1 67 ? -11.346 16.785 -7.495 1.00 40.81 67 ALA A CA 1
ATOM 505 C C . ALA A 1 67 ? -11.485 17.125 -5.994 1.00 40.81 67 ALA A C 1
ATOM 507 O O . ALA A 1 67 ? -12.490 16.790 -5.385 1.00 40.81 67 ALA A O 1
ATOM 508 N N . SER A 1 68 ? -10.483 17.777 -5.393 1.00 45.47 68 SER A N 1
ATOM 509 C CA . SER A 1 68 ? -10.392 18.019 -3.942 1.00 45.47 68 SER A CA 1
ATOM 510 C C . SER A 1 68 ? -10.587 19.495 -3.550 1.00 45.47 68 SER A C 1
ATOM 512 O O . SER A 1 68 ? -10.080 19.913 -2.512 1.00 45.47 68 SER A O 1
ATOM 514 N N . ASP A 1 69 ? -11.266 20.297 -4.376 1.00 40.66 69 ASP A N 1
ATOM 515 C CA . ASP A 1 69 ? -11.588 21.705 -4.056 1.00 40.66 69 ASP A CA 1
ATOM 516 C C . ASP A 1 69 ? -13.087 22.022 -4.191 1.00 40.66 69 ASP A C 1
ATOM 518 O O . ASP A 1 69 ? -13.483 23.177 -4.319 1.00 40.66 69 ASP A O 1
ATOM 522 N N . GLU A 1 70 ? -13.951 21.001 -4.179 1.00 47.44 70 GLU A N 1
ATOM 523 C CA . GLU A 1 70 ? -15.397 21.219 -4.250 1.00 47.44 70 GLU A CA 1
ATOM 524 C C . GLU A 1 70 ? -16.178 20.156 -3.471 1.00 47.44 70 GLU A C 1
ATOM 526 O O . GLU A 1 70 ? -16.983 19.441 -4.048 1.00 47.44 70 GLU A O 1
ATOM 531 N N . GLU A 1 71 ? -15.960 20.053 -2.154 1.00 46.53 71 GLU A N 1
ATOM 532 C CA . GLU A 1 71 ? -16.946 19.432 -1.251 1.00 46.53 71 GLU A CA 1
ATOM 533 C C . GLU A 1 71 ? -16.769 19.863 0.222 1.00 46.53 71 GLU A C 1
ATOM 535 O O . GLU A 1 71 ? -16.720 19.063 1.145 1.00 46.53 71 GLU A O 1
ATOM 540 N N . GLU A 1 72 ? -16.779 21.177 0.495 1.00 48.25 72 GLU A N 1
ATOM 541 C CA . GLU A 1 72 ? -17.239 21.660 1.810 1.00 48.25 72 GLU A CA 1
ATOM 542 C C . GLU A 1 72 ? -18.769 21.527 1.875 1.00 48.25 72 GLU A C 1
ATOM 544 O O . GLU A 1 72 ? -19.531 22.491 1.752 1.00 48.25 72 GLU A O 1
ATOM 549 N N . LYS A 1 73 ? -19.246 20.295 2.039 1.00 46.34 73 LYS A N 1
ATOM 550 C CA . LYS A 1 73 ? -20.645 20.021 2.356 1.00 46.34 73 LYS A CA 1
ATOM 551 C C . LYS A 1 73 ? -20.711 19.035 3.506 1.00 46.34 73 LYS A C 1
ATOM 553 O O . LYS A 1 73 ? -21.083 17.895 3.292 1.00 46.34 73 LYS A O 1
ATOM 558 N N . GLY A 1 74 ? -20.376 19.539 4.700 1.00 53.28 74 GLY A N 1
ATOM 559 C CA . GLY A 1 74 ? -20.595 18.906 6.005 1.00 53.28 74 GLY A CA 1
ATOM 560 C C . GLY A 1 74 ? -20.696 17.390 5.929 1.00 53.28 74 GLY A C 1
ATOM 561 O O . GLY A 1 74 ? -21.809 16.866 5.991 1.00 53.28 74 GLY A O 1
ATOM 562 N N . GLU A 1 75 ? -19.557 16.731 5.713 1.00 63.03 75 GLU A N 1
ATOM 563 C CA . GLU A 1 75 ? -19.489 15.278 5.759 1.00 63.03 75 GLU A CA 1
ATOM 564 C C . GLU A 1 75 ? -19.933 14.836 7.151 1.00 63.03 75 GLU A C 1
ATOM 566 O O . GLU A 1 75 ? -19.486 15.349 8.180 1.00 63.03 75 GLU A O 1
ATOM 571 N N . GLU A 1 76 ? -20.927 13.956 7.170 1.00 79.56 76 GLU A N 1
ATOM 572 C CA . GLU A 1 76 ? -21.343 13.296 8.391 1.00 79.56 76 GLU A CA 1
ATOM 573 C C . GLU A 1 76 ? -20.187 12.388 8.801 1.00 79.56 76 GLU A C 1
ATOM 575 O O . GLU A 1 76 ? -19.855 11.452 8.080 1.00 79.56 76 GLU A O 1
ATOM 580 N N . VAL A 1 77 ? -19.541 12.718 9.917 1.00 87.31 77 VAL A N 1
ATOM 581 C CA . VAL A 1 77 ? -18.401 11.968 10.443 1.00 87.31 77 VAL A CA 1
ATOM 582 C C . VAL A 1 77 ? -18.851 10.546 10.758 1.00 87.31 77 VAL A C 1
ATOM 584 O O . VAL A 1 77 ? -19.688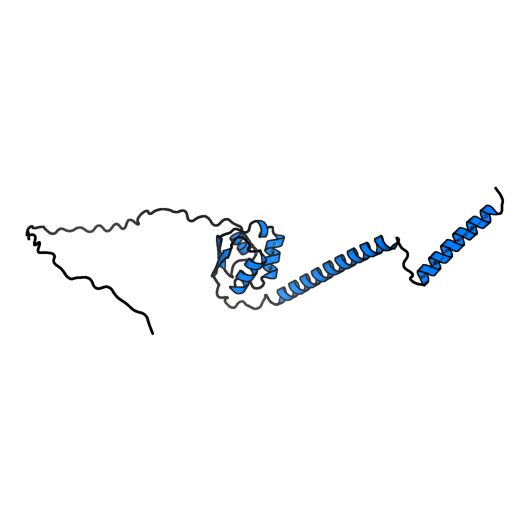 10.336 11.640 1.00 87.31 77 VAL A O 1
ATOM 587 N N . ILE A 1 78 ? -18.305 9.569 10.038 1.00 90.94 78 ILE A N 1
ATOM 588 C CA . ILE A 1 78 ? -18.608 8.154 10.244 1.00 90.94 78 ILE A CA 1
ATOM 589 C C . ILE A 1 78 ? -17.580 7.607 11.225 1.00 90.94 78 ILE A C 1
ATOM 591 O O . ILE A 1 78 ? -16.394 7.577 10.918 1.00 90.94 78 ILE A O 1
ATOM 595 N N . GLU A 1 79 ? -18.031 7.147 12.390 1.00 93.75 79 GLU A N 1
ATOM 596 C CA . GLU A 1 79 ? -17.198 6.465 13.383 1.00 93.75 79 GLU A CA 1
ATOM 597 C C . GLU A 1 79 ? -17.618 4.993 13.485 1.00 93.75 79 GLU A C 1
ATOM 599 O O . GLU A 1 79 ? -18.801 4.678 13.633 1.00 93.75 79 GLU A O 1
ATOM 604 N N . THR A 1 80 ? -16.654 4.076 13.398 1.00 92.19 80 THR A N 1
ATOM 605 C CA . THR A 1 80 ? -16.906 2.629 13.460 1.00 92.19 80 THR A CA 1
ATOM 606 C C . THR A 1 80 ? -15.781 1.896 14.185 1.00 92.19 80 THR A C 1
ATOM 608 O O . THR A 1 80 ? -14.683 2.422 14.388 1.00 92.19 80 THR A O 1
ATOM 611 N N . THR A 1 81 ? -16.040 0.648 14.568 1.00 93.25 81 THR A N 1
ATOM 612 C CA . THR A 1 81 ? -15.051 -0.225 15.202 1.00 93.25 81 THR A CA 1
ATOM 613 C C . THR A 1 81 ? -14.622 -1.331 14.246 1.00 93.25 81 THR A C 1
ATOM 615 O O . THR A 1 81 ? -15.417 -2.153 13.790 1.00 93.25 81 THR A O 1
ATOM 618 N N . ILE A 1 82 ? -13.321 -1.400 13.984 1.00 92.88 82 ILE A N 1
ATOM 619 C CA . ILE A 1 82 ? -12.712 -2.391 13.107 1.00 92.88 82 ILE A CA 1
ATOM 620 C C . ILE A 1 82 ? -11.997 -3.446 13.943 1.00 92.88 82 ILE A C 1
ATOM 622 O O . ILE A 1 82 ? -10.981 -3.176 14.578 1.00 92.88 82 ILE A O 1
ATOM 626 N N . SER A 1 83 ? -12.490 -4.681 13.893 1.00 92.25 83 SER A N 1
ATOM 627 C CA . SER A 1 83 ? -11.773 -5.839 14.439 1.00 92.25 83 SER A CA 1
ATOM 628 C C . SER A 1 83 ? -10.734 -6.371 13.442 1.00 92.25 83 SER A C 1
ATOM 630 O O . SER A 1 83 ? -11.070 -6.625 12.278 1.00 92.25 83 SER A O 1
ATOM 632 N N . VAL A 1 84 ? -9.502 -6.578 13.914 1.00 92.81 84 VAL A N 1
ATOM 633 C CA . VAL A 1 84 ? -8.362 -7.158 13.189 1.00 92.81 84 VAL A CA 1
ATOM 634 C C . VAL A 1 84 ? -7.962 -8.478 13.842 1.00 92.81 84 VAL A C 1
ATOM 636 O O . VAL A 1 84 ? -7.684 -8.537 15.040 1.00 92.81 84 VAL A O 1
ATOM 639 N N . PHE A 1 85 ? -7.882 -9.540 13.043 1.00 91.50 85 PHE A N 1
ATOM 640 C CA . PHE A 1 85 ? -7.559 -10.895 13.481 1.00 91.50 85 PHE A CA 1
ATOM 641 C C . PHE A 1 85 ? -6.250 -11.407 12.875 1.00 91.50 85 PHE A C 1
ATOM 643 O O . PHE A 1 85 ? -5.716 -10.884 11.895 1.00 91.50 85 PHE A O 1
ATOM 650 N N . ARG A 1 86 ? -5.732 -12.508 13.437 1.00 90.81 86 ARG A N 1
ATOM 651 C CA . ARG A 1 86 ? -4.594 -13.218 12.835 1.00 90.81 86 ARG A CA 1
ATOM 652 C C . ARG A 1 86 ? -4.940 -13.676 11.424 1.00 90.81 86 ARG A C 1
ATOM 654 O O . ARG A 1 86 ? -5.937 -14.359 11.220 1.00 90.81 86 ARG A O 1
ATOM 661 N N . GLY A 1 87 ? -4.046 -13.374 10.491 1.00 89.00 87 GLY A N 1
ATOM 662 C CA . GLY A 1 87 ? -4.207 -13.726 9.085 1.00 89.00 87 GLY A CA 1
ATOM 663 C C . GLY A 1 87 ? -4.865 -12.634 8.246 1.00 89.00 87 GLY A C 1
ATOM 664 O O . GLY A 1 87 ? -4.827 -12.764 7.028 1.00 89.00 87 GLY A O 1
ATOM 665 N N . ASN A 1 88 ? -5.387 -11.555 8.850 1.00 92.38 88 ASN A N 1
ATOM 666 C CA . ASN A 1 88 ? -5.741 -10.369 8.078 1.00 92.38 88 ASN A CA 1
ATOM 667 C C . ASN A 1 88 ? -4.482 -9.725 7.498 1.00 92.38 88 ASN A C 1
ATOM 669 O O . ASN A 1 88 ? -3.477 -9.527 8.184 1.00 92.38 88 ASN A O 1
ATOM 673 N N . THR A 1 89 ? -4.551 -9.421 6.212 1.00 92.50 89 THR A N 1
ATOM 674 C CA . THR A 1 89 ? -3.533 -8.679 5.478 1.00 92.50 89 THR A CA 1
ATOM 675 C C . THR A 1 89 ? -3.839 -7.183 5.517 1.00 92.50 89 THR A C 1
ATOM 677 O O . THR A 1 89 ? -4.952 -6.775 5.849 1.00 92.50 89 THR A O 1
ATOM 680 N N . ALA A 1 90 ? -2.861 -6.351 5.143 1.00 91.69 90 ALA A N 1
ATOM 681 C CA . ALA A 1 90 ? -3.094 -4.915 4.973 1.00 91.69 90 ALA A CA 1
ATOM 682 C C . ALA A 1 90 ? -4.248 -4.649 3.990 1.00 91.69 90 ALA A C 1
ATOM 684 O O . ALA A 1 90 ? -5.084 -3.795 4.256 1.00 91.69 90 ALA A O 1
ATOM 685 N N . TYR A 1 91 ? -4.352 -5.449 2.922 1.00 94.19 91 TYR A N 1
ATOM 686 C CA . TYR A 1 91 ? -5.457 -5.382 1.969 1.00 94.19 91 TYR A CA 1
ATOM 687 C C . TYR A 1 91 ? -6.824 -5.606 2.622 1.00 94.19 91 TYR A C 1
ATOM 689 O O . TYR A 1 91 ? -7.749 -4.834 2.380 1.00 94.19 91 TYR A O 1
ATOM 697 N N . ASP A 1 92 ? -6.957 -6.642 3.459 1.00 94.88 92 ASP A N 1
ATOM 698 C CA . ASP A 1 92 ? -8.236 -6.973 4.103 1.00 94.88 92 ASP A CA 1
ATOM 699 C C . ASP A 1 92 ? -8.710 -5.840 5.019 1.00 94.88 92 ASP A C 1
ATOM 701 O O . ASP A 1 92 ? -9.898 -5.525 5.068 1.00 94.88 92 ASP A O 1
ATOM 705 N N . ILE A 1 93 ? -7.770 -5.211 5.725 1.00 94.06 93 ILE A N 1
ATOM 706 C CA . ILE A 1 93 ? -8.047 -4.099 6.637 1.00 94.06 93 ILE A CA 1
ATOM 707 C C . ILE A 1 93 ? -8.452 -2.857 5.842 1.00 94.06 93 ILE A C 1
ATOM 709 O O . ILE A 1 93 ? -9.486 -2.261 6.135 1.00 94.06 93 ILE A O 1
ATOM 713 N N . SER A 1 94 ? -7.696 -2.506 4.798 1.00 95.69 94 SER A N 1
ATOM 714 C CA . SER A 1 94 ? -8.022 -1.371 3.933 1.00 95.69 94 SER A CA 1
ATOM 715 C C . SER A 1 94 ? -9.371 -1.542 3.237 1.00 95.69 94 SER A C 1
ATOM 717 O O . SER A 1 94 ? -10.150 -0.598 3.155 1.00 95.69 94 SER A O 1
ATOM 719 N N . ARG A 1 95 ? -9.685 -2.751 2.759 1.00 96.38 95 ARG A N 1
ATOM 720 C CA . ARG A 1 95 ? -10.996 -3.061 2.172 1.00 96.38 95 ARG A CA 1
ATOM 721 C C . ARG A 1 95 ? -12.120 -2.845 3.171 1.00 96.38 95 ARG A C 1
ATOM 723 O O . ARG A 1 95 ? -13.097 -2.200 2.826 1.00 96.38 95 ARG A O 1
ATOM 730 N N . LYS A 1 96 ? -11.958 -3.326 4.405 1.00 95.38 96 LYS A N 1
ATOM 731 C CA . LYS A 1 96 ? -12.967 -3.150 5.450 1.00 95.38 96 LYS A CA 1
ATOM 732 C C . LYS A 1 96 ? -13.182 -1.673 5.794 1.00 95.38 96 LYS A C 1
ATOM 734 O O . LYS A 1 96 ? -14.320 -1.250 5.908 1.00 95.38 96 LYS A O 1
ATOM 739 N N . LEU A 1 97 ? -12.114 -0.882 5.891 1.00 94.88 97 LEU A N 1
ATOM 740 C CA . LEU A 1 97 ? -12.219 0.567 6.104 1.00 94.88 97 LEU A CA 1
ATOM 741 C C . LEU A 1 97 ? -12.962 1.272 4.962 1.00 94.88 97 LEU A C 1
ATOM 743 O O . LEU A 1 97 ? -13.751 2.175 5.213 1.00 94.88 97 LEU A O 1
ATOM 747 N N . GLN A 1 98 ? -12.731 0.851 3.719 1.00 95.50 98 GLN A N 1
ATOM 748 C CA . GLN A 1 98 ? -13.429 1.402 2.559 1.00 95.50 98 GLN A CA 1
ATOM 749 C C . GLN A 1 98 ? -14.907 0.995 2.531 1.00 95.50 98 GLN A C 1
ATOM 751 O O . GLN A 1 98 ? -15.768 1.825 2.255 1.00 95.50 98 GLN A O 1
ATOM 756 N N . ASP A 1 99 ? -15.203 -0.271 2.827 1.00 95.19 99 ASP A N 1
ATOM 757 C CA . ASP A 1 99 ? -16.571 -0.796 2.857 1.00 95.19 99 ASP A CA 1
ATOM 758 C C . ASP A 1 99 ? -17.420 -0.097 3.942 1.00 95.19 99 ASP A C 1
ATOM 760 O O . ASP A 1 99 ? -18.619 0.098 3.752 1.00 95.19 99 ASP A O 1
ATOM 764 N N . GLU A 1 100 ? -16.793 0.325 5.045 1.00 93.38 100 GLU A N 1
ATOM 765 C CA . GLU A 1 100 ? -17.407 1.104 6.134 1.00 93.38 100 GLU A CA 1
ATOM 766 C C . GLU A 1 100 ? -17.436 2.624 5.861 1.00 93.38 100 GLU A C 1
ATOM 768 O O . GLU A 1 100 ? -17.954 3.383 6.674 1.00 93.38 100 GLU A O 1
ATOM 773 N N . GLY A 1 101 ? -16.888 3.090 4.733 1.00 93.06 101 GLY A N 1
ATOM 774 C CA . GLY A 1 101 ? -16.873 4.511 4.365 1.00 93.06 101 GLY A CA 1
ATOM 775 C C . GLY A 1 101 ? -15.875 5.372 5.147 1.00 93.06 101 GLY A C 1
ATOM 776 O O . GLY A 1 101 ? -15.993 6.590 5.139 1.00 93.06 101 GLY A O 1
ATOM 777 N N . ILE A 1 102 ? -14.893 4.758 5.814 1.00 94.69 102 ILE A N 1
ATOM 778 C CA . ILE A 1 102 ? -13.842 5.466 6.565 1.00 94.69 102 ILE A CA 1
ATOM 779 C C . ILE A 1 102 ? -12.744 5.992 5.634 1.00 94.69 102 ILE A C 1
ATOM 781 O O . ILE A 1 102 ? -12.118 7.003 5.927 1.00 94.69 102 ILE A O 1
ATOM 785 N N . ILE A 1 103 ? -12.493 5.305 4.514 1.00 94.56 103 ILE A N 1
ATOM 786 C CA . ILE A 1 103 ? -11.521 5.729 3.497 1.00 94.56 103 ILE A CA 1
ATOM 787 C C . ILE A 1 103 ? -12.100 5.597 2.089 1.00 94.56 103 ILE A C 1
ATOM 789 O O . ILE A 1 103 ? -12.834 4.657 1.791 1.00 94.56 103 ILE A O 1
ATOM 793 N N . ASP A 1 104 ? -11.668 6.461 1.172 1.00 92.19 104 ASP A N 1
ATOM 794 C CA . ASP A 1 104 ? -12.156 6.427 -0.213 1.00 92.19 104 ASP A CA 1
ATOM 795 C C . ASP A 1 104 ? -11.573 5.277 -1.039 1.00 92.19 104 ASP A C 1
ATOM 797 O O . ASP A 1 104 ? -12.215 4.752 -1.952 1.00 92.19 104 ASP A O 1
ATOM 801 N N . ASN A 1 105 ? -10.311 4.912 -0.779 1.00 93.75 105 ASN A N 1
ATOM 802 C CA . ASN A 1 105 ? -9.545 4.011 -1.637 1.00 93.75 105 ASN A CA 1
ATOM 803 C C . ASN A 1 105 ? -8.701 3.012 -0.835 1.00 93.75 105 ASN A C 1
ATOM 805 O O . ASN A 1 105 ? -7.617 3.334 -0.343 1.00 93.75 105 ASN A O 1
ATOM 809 N N . ALA A 1 106 ? -9.158 1.756 -0.800 1.00 95.00 106 ALA A N 1
ATOM 810 C CA . ALA A 1 106 ? -8.462 0.675 -0.107 1.00 95.00 106 ALA A CA 1
ATOM 811 C C . ALA A 1 106 ? -7.043 0.412 -0.640 1.00 95.00 106 ALA A C 1
ATOM 813 O O . ALA A 1 106 ? -6.139 0.131 0.144 1.00 95.00 106 ALA A O 1
ATOM 814 N N . LEU A 1 107 ? -6.820 0.515 -1.955 1.00 94.06 107 LEU A N 1
ATOM 815 C CA . LEU A 1 107 ? -5.503 0.257 -2.549 1.00 94.06 107 LEU A CA 1
ATOM 816 C C . LEU A 1 107 ? -4.489 1.329 -2.134 1.00 94.06 107 LEU A C 1
ATOM 818 O O . LEU A 1 107 ? -3.334 1.015 -1.851 1.00 94.06 107 LEU A O 1
ATOM 822 N N . GLN A 1 108 ? -4.916 2.592 -2.074 1.00 93.38 108 GLN A N 1
ATOM 823 C CA . GLN A 1 108 ? -4.055 3.682 -1.620 1.00 93.38 108 GLN A CA 1
ATOM 824 C C . GLN A 1 108 ? -3.607 3.451 -0.172 1.00 93.38 108 GLN A C 1
ATOM 826 O O . GLN A 1 108 ? -2.410 3.503 0.114 1.00 93.38 108 GLN A O 1
ATOM 831 N N . PHE A 1 109 ? -4.549 3.122 0.713 1.00 95.56 109 PHE A N 1
ATOM 832 C CA . PHE A 1 109 ? -4.244 2.876 2.119 1.00 95.56 109 PHE A CA 1
ATOM 833 C C . PHE A 1 109 ? -3.432 1.587 2.337 1.00 95.56 109 PHE A C 1
ATOM 835 O O . PHE A 1 109 ? -2.513 1.557 3.150 1.00 95.56 109 PHE A O 1
ATOM 842 N N . GLU A 1 110 ? -3.677 0.524 1.562 1.00 94.56 110 GLU A N 1
ATOM 843 C CA . GLU A 1 110 ? -2.836 -0.684 1.584 1.00 94.56 110 GLU A CA 1
ATOM 844 C C . GLU A 1 110 ? -1.369 -0.355 1.264 1.00 94.56 110 GLU A C 1
ATOM 846 O O . GLU A 1 110 ? -0.459 -0.770 1.988 1.00 94.56 110 GLU A O 1
ATOM 851 N N . LEU A 1 111 ? -1.130 0.413 0.197 1.00 93.50 111 LEU A N 1
ATOM 852 C CA . LEU A 1 111 ? 0.217 0.837 -0.184 1.00 93.50 111 LEU A CA 1
ATOM 853 C C . LEU A 1 111 ? 0.848 1.733 0.884 1.00 93.50 111 LEU A C 1
ATOM 855 O O . LEU A 1 111 ? 2.048 1.620 1.143 1.00 93.50 111 LEU A O 1
ATOM 859 N N . PHE A 1 112 ? 0.056 2.594 1.523 1.00 92.88 112 PHE A N 1
ATOM 860 C CA . PHE A 1 112 ? 0.501 3.406 2.651 1.00 92.88 112 PHE A CA 1
ATOM 861 C C . PHE A 1 112 ? 1.006 2.524 3.808 1.00 92.88 112 PHE A C 1
ATOM 863 O O . PHE A 1 112 ? 2.147 2.670 4.263 1.00 92.88 112 PHE A O 1
ATOM 870 N N . LEU A 1 113 ? 0.220 1.515 4.201 1.00 92.00 113 LEU A N 1
ATOM 871 C CA . LEU A 1 113 ? 0.596 0.549 5.237 1.00 92.00 113 LEU A CA 1
ATOM 872 C C . LEU A 1 113 ? 1.828 -0.292 4.854 1.00 92.00 113 LEU A C 1
ATOM 874 O O . LEU A 1 113 ? 2.642 -0.645 5.717 1.00 92.00 113 LEU A O 1
ATOM 878 N N . ALA A 1 114 ? 1.977 -0.632 3.572 1.00 88.19 114 ALA A N 1
ATOM 879 C CA . ALA A 1 114 ? 3.109 -1.402 3.064 1.00 88.19 114 ALA A CA 1
ATOM 880 C C . ALA A 1 114 ? 4.418 -0.593 3.069 1.00 88.19 114 ALA A C 1
ATOM 882 O O . ALA A 1 114 ? 5.451 -1.108 3.502 1.00 88.19 114 ALA A O 1
ATOM 883 N N . ASN A 1 115 ? 4.376 0.669 2.633 1.00 82.44 115 ASN A N 1
ATOM 884 C CA . ASN A 1 115 ? 5.560 1.521 2.498 1.00 82.44 115 ASN A CA 1
ATOM 885 C C . ASN A 1 115 ? 6.092 2.040 3.843 1.00 82.44 115 ASN A C 1
ATOM 887 O O . ASN A 1 115 ? 7.303 2.170 4.005 1.00 82.44 115 ASN A O 1
ATOM 891 N N . GLY A 1 116 ? 5.219 2.314 4.818 1.00 75.62 116 GLY A N 1
ATOM 892 C CA . GLY A 1 116 ? 5.609 2.874 6.122 1.00 75.62 116 GLY A CA 1
ATOM 893 C C . GLY A 1 116 ? 6.027 1.854 7.192 1.00 75.62 116 GLY A C 1
ATOM 894 O O . GLY A 1 116 ? 6.065 2.186 8.376 1.00 75.62 116 GLY A O 1
ATOM 895 N N . GLU A 1 117 ? 6.266 0.591 6.817 1.00 81.50 117 GLU A N 1
ATOM 896 C CA . GLU A 1 117 ? 6.463 -0.554 7.731 1.00 81.50 117 GLU A CA 1
ATOM 897 C C . GLU A 1 117 ? 5.326 -0.780 8.755 1.00 81.50 117 GLU A C 1
ATOM 899 O O . GLU A 1 117 ? 5.434 -1.652 9.623 1.00 81.50 117 GLU A O 1
ATOM 904 N N . TYR A 1 118 ? 4.207 -0.057 8.632 1.00 88.69 118 TYR A N 1
ATOM 905 C CA . TYR A 1 118 ? 3.019 -0.202 9.473 1.00 88.69 118 TYR A CA 1
ATOM 906 C C . TYR A 1 118 ? 2.448 -1.612 9.379 1.00 88.69 118 TYR A C 1
ATOM 908 O O . TYR A 1 118 ? 2.135 -2.205 10.405 1.00 88.69 118 TYR A O 1
ATOM 916 N N . SER A 1 119 ? 2.433 -2.193 8.174 1.00 85.56 119 SER A N 1
ATOM 917 C CA . SER A 1 119 ? 1.975 -3.564 7.905 1.00 85.56 119 SER A CA 1
ATOM 918 C C . SER A 1 119 ? 2.580 -4.625 8.833 1.00 85.56 119 SER A C 1
ATOM 920 O O . SER A 1 119 ? 1.913 -5.599 9.171 1.00 85.56 119 SER A O 1
ATOM 922 N N . ARG A 1 120 ? 3.826 -4.441 9.291 1.00 87.00 120 ARG A N 1
ATOM 923 C CA . ARG A 1 120 ? 4.510 -5.374 10.206 1.00 87.00 120 ARG A CA 1
ATOM 924 C C . ARG A 1 120 ? 4.132 -5.181 11.673 1.00 87.00 120 ARG A C 1
ATOM 926 O O . ARG A 1 120 ? 4.406 -6.061 12.484 1.00 87.00 120 ARG A O 1
ATOM 933 N N . ARG A 1 121 ? 3.582 -4.017 12.014 1.00 90.38 121 ARG A N 1
ATOM 934 C CA . ARG A 1 121 ? 3.248 -3.590 13.378 1.00 90.38 121 ARG A CA 1
ATOM 935 C C . ARG A 1 121 ? 1.750 -3.587 13.652 1.00 90.38 121 ARG A C 1
ATOM 937 O O . ARG A 1 121 ? 1.367 -3.210 14.754 1.00 90.38 121 ARG A O 1
ATOM 944 N N . ILE A 1 122 ? 0.929 -3.973 12.674 1.00 91.12 122 ILE A N 1
ATOM 945 C CA . ILE A 1 122 ? -0.523 -4.037 12.836 1.00 91.12 122 ILE A CA 1
ATOM 946 C C . ILE A 1 122 ? -0.844 -4.936 14.026 1.00 91.12 122 ILE A C 1
ATOM 948 O O . ILE A 1 122 ? -0.376 -6.076 14.113 1.00 91.12 122 ILE A O 1
ATOM 952 N N . GLN A 1 123 ? -1.620 -4.389 14.951 1.00 92.25 123 GLN A N 1
ATOM 953 C CA . GLN A 1 123 ? -2.030 -5.071 16.162 1.00 92.25 123 GLN A CA 1
ATOM 954 C C . GLN A 1 123 ? -3.319 -5.857 15.915 1.00 92.25 123 GLN A C 1
ATOM 956 O O . GLN A 1 123 ? -4.148 -5.521 15.073 1.00 92.25 123 GLN A O 1
ATOM 961 N N . ILE A 1 124 ? -3.471 -6.947 16.659 1.00 92.62 124 ILE A N 1
ATOM 962 C CA . ILE A 1 124 ? -4.696 -7.749 16.680 1.00 92.62 124 ILE A CA 1
ATOM 963 C C . ILE A 1 124 ? -5.572 -7.182 17.790 1.00 92.62 124 ILE A C 1
ATOM 965 O O . ILE A 1 124 ? -5.103 -7.057 18.922 1.00 92.62 124 ILE A O 1
ATOM 969 N N . GLY A 1 125 ? -6.826 -6.871 17.488 1.00 90.88 125 GLY A N 1
ATOM 970 C CA . GLY A 1 125 ? -7.721 -6.216 18.435 1.00 90.88 125 GLY A CA 1
ATOM 971 C C . GLY A 1 125 ? -8.866 -5.498 17.742 1.00 90.88 125 GLY A C 1
ATOM 972 O O . GLY A 1 125 ? -9.126 -5.728 16.562 1.00 90.88 125 GLY A O 1
ATOM 973 N N . GLU A 1 126 ? -9.542 -4.640 18.493 1.00 90.31 126 GLU A N 1
ATOM 974 C CA . GLU A 1 126 ? -10.594 -3.764 17.989 1.00 90.31 126 GLU A CA 1
ATOM 975 C C . GLU A 1 126 ? -10.130 -2.315 18.073 1.00 90.31 126 GLU A C 1
ATOM 977 O O . GLU A 1 126 ? -9.553 -1.899 19.080 1.00 90.31 126 GLU A O 1
ATOM 982 N N . PHE A 1 127 ? -10.362 -1.570 16.996 1.00 91.94 127 PHE A N 1
ATOM 983 C CA . PHE A 1 127 ? -9.894 -0.199 16.840 1.00 91.94 127 PHE A CA 1
ATOM 984 C C . PHE A 1 127 ? -11.059 0.684 16.434 1.00 91.94 127 PHE A C 1
ATOM 986 O O . PHE A 1 127 ? -11.728 0.407 15.438 1.00 91.94 127 PHE A O 1
ATOM 993 N N . THR A 1 128 ? -11.294 1.738 17.204 1.00 91.94 128 THR A N 1
ATOM 994 C CA . THR A 1 128 ? -12.253 2.776 16.834 1.00 91.94 128 THR A CA 1
ATOM 995 C C . THR A 1 128 ? -11.584 3.737 15.866 1.00 91.94 128 THR A C 1
ATOM 997 O O . THR A 1 128 ? -10.508 4.262 16.151 1.00 91.94 128 THR A O 1
ATOM 1000 N N . VAL A 1 129 ? -12.210 3.926 14.711 1.00 93.75 129 VAL A N 1
ATOM 1001 C CA . VAL A 1 129 ? -11.706 4.737 13.603 1.00 93.75 129 VAL A CA 1
ATOM 1002 C C . VAL A 1 129 ? -12.818 5.634 13.078 1.00 93.75 129 VAL A C 1
ATOM 1004 O O . VAL A 1 129 ? -13.996 5.297 13.199 1.00 93.75 129 VAL A O 1
ATOM 1007 N N . SER A 1 130 ? -12.441 6.769 12.495 1.00 94.00 130 SER A N 1
ATOM 1008 C CA . SER A 1 130 ? -13.377 7.756 11.957 1.00 94.00 130 SER A CA 1
ATOM 1009 C C . SER A 1 130 ? -12.950 8.234 10.569 1.00 94.00 130 SER A C 1
ATOM 1011 O O . SER A 1 130 ? -11.753 8.258 10.284 1.00 94.00 130 SER A O 1
ATOM 1013 N N . SER A 1 131 ? -13.914 8.624 9.729 1.00 93.12 131 SER A N 1
ATOM 1014 C CA . SER A 1 131 ? -13.682 9.230 8.407 1.00 93.12 131 SER A CA 1
ATOM 1015 C C . SER A 1 131 ? -12.892 10.544 8.465 1.00 93.12 131 SER A C 1
ATOM 1017 O O . SER A 1 131 ? -12.261 10.920 7.484 1.00 93.12 131 SER A O 1
ATOM 1019 N N . ASP A 1 132 ? -12.879 11.222 9.617 1.00 92.00 132 ASP A N 1
ATOM 1020 C CA . ASP A 1 132 ? -12.099 12.452 9.823 1.00 92.00 132 ASP A CA 1
ATOM 1021 C C . ASP A 1 132 ? -10.599 12.190 10.038 1.00 92.00 132 ASP A C 1
ATOM 1023 O O . ASP A 1 132 ? -9.796 13.126 10.024 1.00 92.00 132 ASP A O 1
ATOM 1027 N N . MET A 1 133 ? -10.212 10.935 10.298 1.00 91.88 133 MET A N 1
ATOM 1028 C CA . MET A 1 133 ? -8.820 10.578 10.563 1.00 91.88 133 MET A CA 1
ATOM 1029 C C . MET A 1 133 ? -8.000 10.581 9.272 1.00 91.88 133 MET A C 1
ATOM 1031 O O . MET A 1 133 ? -8.393 10.030 8.245 1.00 91.88 133 MET A O 1
ATOM 1035 N N . THR A 1 134 ? -6.796 11.137 9.349 1.00 93.56 134 THR A N 1
ATOM 1036 C CA . THR A 1 134 ? -5.804 11.059 8.271 1.00 93.56 134 THR A CA 1
ATOM 1037 C C . THR A 1 134 ? -5.302 9.625 8.054 1.00 93.56 134 THR A C 1
ATOM 1039 O O . THR A 1 134 ? -5.408 8.762 8.930 1.00 93.56 134 THR A O 1
ATOM 1042 N N . GLU A 1 135 ? -4.697 9.358 6.889 1.00 92.06 135 GLU A N 1
ATOM 1043 C CA . GLU A 1 135 ? -4.082 8.052 6.588 1.00 92.06 135 GLU A CA 1
ATOM 1044 C C . GLU A 1 135 ? -3.016 7.685 7.644 1.00 92.06 135 GLU A C 1
ATOM 1046 O O . GLU A 1 135 ? -2.924 6.536 8.085 1.00 92.06 135 GLU A O 1
ATOM 1051 N N . GLU A 1 136 ? -2.246 8.670 8.111 1.00 91.56 136 GLU A N 1
ATOM 1052 C CA . GLU A 1 136 ? -1.286 8.520 9.202 1.00 91.56 136 GLU A CA 1
ATOM 1053 C C . GLU A 1 136 ? -1.955 8.118 10.525 1.00 91.56 136 GLU A C 1
ATOM 1055 O O . GLU A 1 136 ? -1.508 7.162 11.163 1.00 91.56 136 GLU A O 1
ATOM 1060 N N . GLU A 1 137 ? -3.019 8.816 10.930 1.00 92.56 137 GLU A N 1
ATOM 1061 C CA . GLU A 1 137 ? -3.730 8.563 12.192 1.00 92.56 137 GLU A CA 1
ATOM 1062 C C . GLU A 1 137 ? -4.403 7.190 12.198 1.00 92.56 137 GLU A C 1
ATOM 1064 O O . GLU A 1 137 ? -4.297 6.457 13.182 1.00 92.56 137 GLU A O 1
ATOM 1069 N N . LEU A 1 138 ? -5.018 6.788 11.081 1.00 93.62 138 LEU A N 1
ATOM 1070 C CA . LEU A 1 138 ? -5.584 5.448 10.922 1.00 93.62 138 LEU A CA 1
ATOM 1071 C C . LEU A 1 138 ? -4.505 4.366 11.041 1.00 93.62 138 LEU A C 1
ATOM 1073 O O . LEU A 1 138 ? -4.692 3.354 11.720 1.00 93.62 138 LEU A O 1
ATOM 1077 N N . ALA A 1 139 ? -3.350 4.562 10.402 1.00 92.88 139 ALA A N 1
ATOM 1078 C CA . ALA A 1 139 ? -2.248 3.612 10.496 1.00 92.88 139 ALA A CA 1
ATOM 1079 C C . ALA A 1 139 ? -1.659 3.546 11.913 1.00 92.88 139 ALA A C 1
ATOM 1081 O O . ALA A 1 139 ? -1.276 2.467 12.377 1.00 92.88 139 ALA A O 1
ATOM 1082 N N . GLU A 1 140 ? -1.585 4.673 12.617 1.00 91.62 140 GLU A N 1
ATOM 1083 C CA . GLU A 1 140 ? -1.126 4.723 14.002 1.00 91.62 140 GLU A CA 1
ATOM 1084 C C . GLU A 1 140 ? -2.120 4.040 14.949 1.00 91.62 140 GLU A C 1
ATOM 1086 O O . GLU A 1 140 ? -1.703 3.204 15.754 1.00 91.62 140 GLU A O 1
ATOM 1091 N N . ALA A 1 141 ? -3.424 4.275 14.787 1.00 91.75 141 ALA A N 1
ATOM 1092 C CA . ALA A 1 141 ? -4.471 3.598 15.551 1.00 91.75 141 ALA A CA 1
ATOM 1093 C C . ALA A 1 141 ? -4.376 2.069 15.419 1.00 91.75 141 ALA A C 1
ATOM 1095 O O . ALA A 1 141 ? -4.444 1.352 16.411 1.00 91.75 141 ALA A O 1
ATOM 1096 N N . LEU A 1 142 ? -4.126 1.563 14.208 1.00 91.25 142 LEU A N 1
ATOM 1097 C CA . LEU A 1 142 ? -4.014 0.124 13.935 1.00 91.25 142 LEU A CA 1
ATOM 1098 C C . LEU A 1 142 ? -2.684 -0.504 14.381 1.00 91.25 142 LEU A C 1
ATOM 1100 O O . LEU A 1 142 ? -2.560 -1.731 14.413 1.00 91.25 142 LEU A O 1
ATOM 1104 N N . THR A 1 143 ? -1.653 0.297 14.657 1.00 91.31 143 THR A N 1
ATOM 1105 C CA . THR A 1 143 ? -0.294 -0.205 14.947 1.00 91.31 143 THR A CA 1
ATOM 1106 C C . THR A 1 143 ? 0.186 0.087 16.358 1.00 91.31 143 THR A C 1
ATOM 1108 O O . THR A 1 143 ? 1.134 -0.552 16.828 1.00 91.31 143 THR A O 1
ATOM 1111 N N . THR A 1 144 ? -0.471 1.008 17.053 1.00 85.56 144 THR A N 1
ATOM 1112 C CA . THR A 1 144 ? -0.246 1.249 18.470 1.00 85.56 144 THR A CA 1
ATOM 1113 C C . THR A 1 144 ? -1.026 0.227 19.297 1.00 85.56 144 THR A C 1
ATOM 1115 O O . THR A 1 144 ? -2.157 -0.129 18.968 1.00 85.56 144 THR A O 1
ATOM 1118 N N . PRO A 1 145 ? -0.423 -0.326 20.360 1.00 73.25 145 PRO A N 1
ATOM 1119 C CA . PRO A 1 145 ? -1.156 -1.183 21.273 1.00 73.25 145 PRO A CA 1
ATOM 1120 C C . PRO A 1 145 ? -2.196 -0.336 22.010 1.00 73.25 145 PRO A C 1
ATOM 1122 O O . PRO A 1 145 ? -1.831 0.521 22.818 1.00 73.25 145 PRO A O 1
ATOM 1125 N N . THR A 1 146 ? -3.480 -0.586 21.744 1.00 66.31 146 THR A N 1
ATOM 1126 C CA . THR A 1 146 ? -4.582 -0.020 22.527 1.00 66.31 146 THR A CA 1
ATOM 1127 C C . THR A 1 146 ? -4.329 -0.326 24.006 1.00 66.31 146 THR A C 1
ATOM 1129 O O . THR A 1 146 ? -4.100 -1.497 24.340 1.00 66.31 146 THR A O 1
ATOM 1132 N N . PRO A 1 147 ? -4.322 0.678 24.905 1.00 54.84 147 PRO A N 1
ATOM 1133 C CA . PRO A 1 147 ? -4.186 0.422 26.329 1.00 54.84 147 PRO A CA 1
ATOM 1134 C C . PRO A 1 147 ? -5.267 -0.570 26.747 1.00 54.84 147 PRO A C 1
ATOM 1136 O O . PRO A 1 147 ? -6.446 -0.359 26.459 1.00 54.84 147 PRO A O 1
ATOM 1139 N N . LEU A 1 148 ? -4.868 -1.667 27.396 1.00 47.59 148 LEU A N 1
ATOM 1140 C CA . LEU A 1 148 ? -5.834 -2.551 28.038 1.00 47.59 148 LEU A CA 1
ATOM 1141 C C . LEU A 1 148 ? -6.693 -1.686 28.966 1.00 47.59 148 LEU A C 1
ATOM 1143 O O . LEU A 1 148 ? -6.114 -0.836 29.654 1.00 47.59 148 LEU A O 1
ATOM 1147 N N . PRO A 1 149 ? -8.025 -1.877 29.004 1.00 49.47 149 PRO A N 1
ATOM 1148 C CA . PRO A 1 149 ? -8.830 -1.254 30.038 1.00 49.47 149 PRO A CA 1
ATOM 1149 C C . PRO A 1 149 ? -8.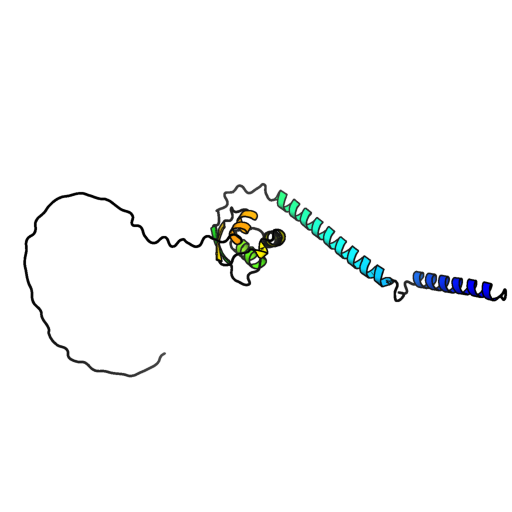177 -1.602 31.376 1.00 49.47 149 PRO A C 1
ATOM 1151 O O . PRO A 1 149 ? -8.056 -2.778 31.733 1.00 49.47 149 PRO A O 1
ATOM 1154 N N . GLN A 1 150 ? -7.657 -0.580 32.061 1.00 40.31 150 GLN A N 1
ATOM 1155 C CA . GLN A 1 150 ? -7.289 -0.704 33.461 1.00 40.31 150 GLN A CA 1
ATOM 1156 C C . GLN A 1 150 ? -8.600 -1.090 34.132 1.00 40.31 150 GLN A C 1
ATOM 1158 O O . GLN A 1 150 ? -9.590 -0.365 34.037 1.00 40.31 150 GLN A O 1
ATOM 1163 N N . ASN A 1 151 ? -8.645 -2.299 34.679 1.00 51.56 151 ASN A N 1
ATOM 1164 C CA . ASN A 1 151 ? -9.768 -2.756 35.470 1.00 51.56 151 ASN A CA 1
ATOM 1165 C C . ASN A 1 151 ? -9.677 -2.001 36.801 1.00 51.56 151 ASN A C 1
ATOM 1167 O O . ASN A 1 151 ? -9.229 -2.555 37.801 1.00 51.56 151 ASN A O 1
ATOM 1171 N N . ASP A 1 152 ? -9.989 -0.706 36.767 1.00 47.41 152 ASP A N 1
ATOM 1172 C CA . ASP A 1 152 ? -10.155 0.113 37.953 1.00 47.41 152 ASP A CA 1
ATOM 1173 C C . ASP A 1 152 ? -11.494 -0.315 38.559 1.00 47.41 152 ASP A C 1
ATOM 1175 O O . ASP A 1 152 ? -12.568 0.164 38.193 1.00 47.41 152 ASP A O 1
ATOM 1179 N N . GLU A 1 153 ? -11.409 -1.336 39.414 1.00 51.59 153 GLU A N 1
ATOM 1180 C CA . GLU A 1 153 ? -12.437 -1.673 40.389 1.00 51.59 153 GLU A CA 1
ATOM 1181 C C . GLU A 1 153 ? -12.877 -0.396 41.117 1.00 51.59 153 GLU A C 1
ATOM 1183 O O . GLU A 1 153 ? -12.059 0.337 41.671 1.00 51.59 153 GLU A O 1
ATOM 1188 N N . GLU A 1 154 ? -14.186 -0.157 41.059 1.00 51.50 154 GLU A N 1
ATOM 1189 C CA . GLU A 1 154 ? -15.030 0.506 42.050 1.00 51.50 154 GLU A CA 1
ATOM 1190 C C . GLU A 1 154 ? -14.326 1.398 43.088 1.00 51.50 154 GLU A C 1
ATOM 1192 O O . GLU A 1 154 ? -13.807 0.923 44.095 1.00 51.50 154 GLU A O 1
ATOM 1197 N N . THR A 1 155 ? -14.501 2.713 42.959 1.00 39.81 155 THR A N 1
ATOM 1198 C CA . THR A 1 155 ? -14.777 3.546 44.134 1.00 39.81 155 THR A CA 1
ATOM 1199 C C . THR A 1 155 ? -15.968 4.453 43.857 1.00 39.81 155 THR A C 1
ATOM 1201 O O . THR A 1 155 ? -15.891 5.486 43.198 1.00 39.81 155 THR A O 1
ATOM 1204 N N . GLU A 1 156 ? -17.104 3.937 44.321 1.00 44.59 156 GLU A N 1
ATOM 1205 C CA . GLU A 1 156 ? -18.290 4.617 44.832 1.00 44.59 156 GLU A CA 1
ATOM 1206 C C . GLU A 1 156 ? -18.257 6.150 44.752 1.00 44.59 156 GLU A C 1
ATOM 1208 O O . GLU A 1 156 ? -17.514 6.835 45.453 1.00 44.59 156 GLU A O 1
ATOM 1213 N N . SER A 1 157 ? -19.153 6.697 43.932 1.00 41.44 157 SER A N 1
ATOM 1214 C CA . SER A 1 157 ? -19.584 8.080 44.057 1.00 41.44 157 SER A CA 1
ATOM 1215 C C . SER A 1 157 ? -20.271 8.262 45.413 1.00 41.44 157 SER A C 1
ATOM 1217 O O . SER A 1 157 ? -21.440 7.903 45.580 1.00 41.44 157 SER A O 1
ATOM 1219 N N . GLU A 1 158 ? -19.543 8.831 46.369 1.00 46.12 158 GLU A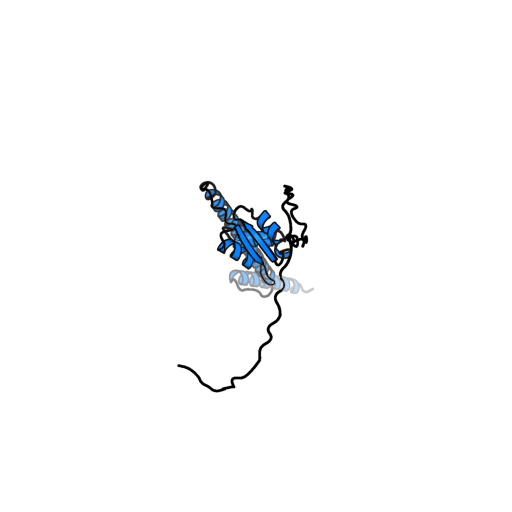 N 1
ATOM 1220 C CA . GLU A 1 158 ? -20.098 9.437 47.574 1.00 46.12 158 GLU A CA 1
ATOM 1221 C C . GLU A 1 158 ? -21.133 10.491 47.150 1.00 46.12 158 GLU A C 1
ATOM 1223 O O . GLU A 1 158 ? -20.805 11.555 46.623 1.00 46.12 158 GLU A O 1
ATOM 1228 N N . SER A 1 159 ? -22.413 10.173 47.343 1.00 42.06 159 SER A N 1
ATOM 1229 C CA . SER A 1 159 ? -23.480 11.169 47.375 1.00 42.06 159 SER A CA 1
ATOM 1230 C C . SER A 1 159 ? -23.865 11.367 48.832 1.00 42.06 159 SER A C 1
ATOM 1232 O O . SER A 1 159 ? -24.655 10.628 49.413 1.00 42.06 159 SER A O 1
ATOM 1234 N N . GLU A 1 160 ? -23.234 12.360 49.448 1.00 46.84 160 GLU A N 1
ATOM 1235 C CA . GLU A 1 160 ? -23.654 12.882 50.737 1.00 46.84 160 GLU A CA 1
ATOM 1236 C C . GLU A 1 160 ? -25.015 13.571 50.563 1.00 46.84 160 GLU A C 1
ATOM 1238 O O . GLU A 1 160 ? -25.138 14.599 49.894 1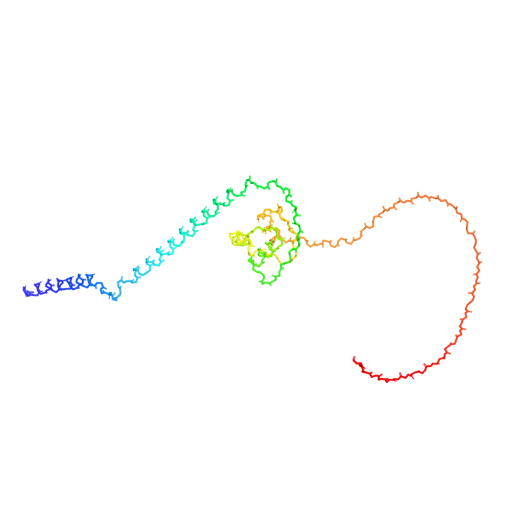.00 46.84 160 GLU A O 1
ATOM 1243 N N . SER A 1 161 ? -26.054 13.023 51.187 1.00 41.16 161 SER A N 1
ATOM 1244 C CA . SER A 1 161 ? -27.253 13.784 51.527 1.00 41.16 161 SER A CA 1
ATOM 1245 C C . SER A 1 161 ? -27.605 13.528 52.987 1.00 41.16 161 SER A C 1
ATOM 1247 O O . SER A 1 161 ? -28.379 12.630 53.317 1.00 41.16 161 SER A O 1
ATOM 1249 N N . GLU A 1 162 ? -27.017 14.329 53.872 1.00 45.66 162 GLU A N 1
ATOM 1250 C CA . GLU A 1 162 ? -27.538 14.527 55.219 1.00 45.66 162 GLU A CA 1
ATOM 1251 C C . GLU A 1 162 ? -28.807 15.388 55.149 1.00 45.66 162 GLU A C 1
ATOM 1253 O O . GLU A 1 162 ? -28.740 16.570 54.820 1.00 45.66 162 GLU A O 1
ATOM 1258 N N . THR A 1 163 ? -29.952 14.836 55.550 1.00 43.06 163 THR A N 1
ATOM 1259 C CA . THR A 1 163 ? -30.982 15.608 56.262 1.00 43.06 163 THR A CA 1
ATOM 1260 C C . THR A 1 163 ? -31.636 14.724 57.319 1.00 43.06 163 THR A C 1
ATOM 1262 O O . THR A 1 163 ? -32.355 13.782 56.999 1.00 43.06 163 THR A O 1
ATOM 1265 N N . ASN A 1 164 ? -31.358 15.063 58.579 1.00 41.00 164 ASN A N 1
ATOM 1266 C CA . ASN A 1 164 ? -32.053 14.623 59.790 1.00 41.00 164 ASN A CA 1
ATOM 1267 C C . ASN A 1 16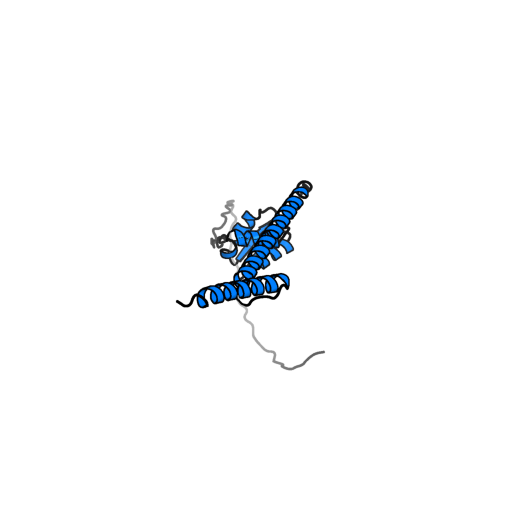4 ? -33.578 14.787 59.668 1.00 41.00 164 ASN A C 1
ATOM 1269 O O . ASN A 1 164 ? -34.010 15.793 59.105 1.00 41.00 164 ASN A O 1
ATOM 1273 N N . LEU A 1 165 ? -34.373 13.904 60.284 1.00 42.44 165 LEU A N 1
ATOM 1274 C CA . LEU A 1 165 ? -35.123 14.208 61.517 1.00 42.44 165 LEU A CA 1
ATOM 1275 C C . LEU A 1 165 ? -35.938 12.983 61.977 1.00 42.44 165 LEU A C 1
ATOM 1277 O O . LEU A 1 165 ? -36.508 12.264 61.164 1.00 42.44 165 LEU A O 1
ATOM 1281 N N . ASP A 1 166 ? -35.926 12.790 63.291 1.00 46.09 166 ASP A N 1
ATOM 1282 C CA . ASP A 1 166 ? -36.674 11.867 64.146 1.00 46.09 166 ASP A CA 1
ATOM 1283 C C . ASP A 1 166 ? -38.071 11.428 63.665 1.00 46.09 166 ASP A C 1
ATOM 1285 O O . ASP A 1 166 ? -38.864 12.285 63.297 1.00 46.09 166 ASP A O 1
ATOM 1289 N N . GLU A 1 167 ? -38.421 10.139 63.829 1.00 48.66 167 GLU A N 1
ATOM 1290 C CA . GLU A 1 167 ? -39.650 9.750 64.555 1.00 48.66 167 GLU A CA 1
ATOM 1291 C C . GLU A 1 167 ? -39.665 8.250 64.950 1.00 48.66 167 GLU A C 1
ATOM 1293 O O . GLU A 1 167 ? -39.678 7.350 64.116 1.00 48.66 167 GLU A O 1
ATOM 1298 N N . GLU A 1 168 ? -39.587 8.029 66.266 1.00 46.03 168 GLU A N 1
ATOM 1299 C CA . GLU A 1 168 ? -40.208 6.994 67.115 1.00 46.03 168 GLU A CA 1
ATOM 1300 C C . GLU A 1 168 ? -40.489 5.555 66.594 1.00 46.03 168 GLU A C 1
ATOM 1302 O O . GLU A 1 168 ? -41.363 5.293 65.774 1.00 46.03 168 GLU A O 1
ATOM 1307 N N . LEU A 1 169 ? -39.839 4.586 67.262 1.00 42.12 169 LEU A N 1
ATOM 1308 C CA . LEU A 1 169 ? -40.339 3.220 67.525 1.00 42.12 169 LEU A CA 1
ATOM 1309 C C . LEU A 1 169 ? -41.636 3.272 68.362 1.00 42.12 169 LEU A C 1
ATOM 1311 O O . LEU A 1 169 ? -41.733 4.132 69.241 1.00 42.12 169 LEU A O 1
ATOM 1315 N N . PRO A 1 170 ? -42.585 2.326 68.194 1.00 50.94 170 PRO A N 1
ATOM 1316 C CA . PRO A 1 170 ? -42.572 1.103 69.026 1.00 50.94 170 PRO A CA 1
ATOM 1317 C C . PRO A 1 170 ? -43.096 -0.170 68.300 1.00 50.94 170 PRO A C 1
ATOM 1319 O O . PRO A 1 170 ? -43.972 -0.098 67.448 1.00 50.94 170 PRO A O 1
ATOM 1322 N N . THR A 1 171 ? -42.377 -1.296 68.399 1.00 45.12 171 THR A N 1
ATOM 1323 C CA . THR A 1 171 ? -42.657 -2.534 69.182 1.00 45.12 171 THR A CA 1
ATOM 1324 C C . THR A 1 171 ? -43.869 -3.392 68.784 1.00 45.12 171 THR A C 1
ATOM 1326 O O . THR A 1 171 ? -45.001 -2.924 68.799 1.00 45.12 171 THR A O 1
ATOM 1329 N N . ASP A 1 172 ? -43.554 -4.685 68.623 1.00 41.75 172 ASP A N 1
ATOM 1330 C CA . ASP A 1 172 ? -44.358 -5.901 68.829 1.00 41.75 172 ASP A CA 1
ATOM 1331 C C . ASP A 1 172 ? -45.487 -6.239 67.839 1.00 41.75 172 ASP A C 1
ATOM 1333 O O . ASP A 1 172 ? -46.527 -5.599 67.823 1.00 41.75 172 ASP A O 1
ATOM 1337 N N . GLU A 1 173 ? -45.330 -7.349 67.106 1.00 49.72 173 GLU A N 1
ATOM 1338 C CA . GLU A 1 173 ? -46.197 -8.522 67.312 1.00 49.72 173 GLU A CA 1
ATOM 1339 C C . GLU A 1 173 ? -45.639 -9.767 66.605 1.00 49.72 173 GLU A C 1
ATOM 1341 O O . GLU A 1 173 ? -45.300 -9.768 65.421 1.00 49.72 173 GLU A O 1
ATOM 1346 N N . GLU A 1 174 ? -45.531 -10.833 67.391 1.00 49.78 174 GLU A N 1
ATOM 1347 C CA . GLU A 1 174 ? -45.264 -12.202 66.978 1.00 49.78 174 GLU A CA 1
ATOM 1348 C C . GLU A 1 174 ? -46.393 -12.712 66.066 1.00 49.78 174 GLU A C 1
ATOM 1350 O O . GLU A 1 174 ? -47.564 -12.445 66.326 1.00 49.78 174 GLU A O 1
ATOM 1355 N N . ASN A 1 175 ? -46.081 -13.529 65.056 1.00 40.31 175 ASN A N 1
ATOM 1356 C CA . ASN A 1 175 ? -46.984 -14.632 64.742 1.00 40.31 175 ASN A CA 1
ATOM 1357 C C . ASN A 1 175 ? -46.236 -15.843 64.186 1.00 40.31 175 ASN A C 1
ATOM 1359 O O . ASN A 1 175 ? -45.358 -15.755 63.327 1.00 40.31 175 ASN A O 1
ATOM 1363 N N . GLU A 1 176 ? -46.639 -16.958 64.762 1.00 45.19 176 GLU A N 1
ATOM 1364 C CA . GLU A 1 176 ? -46.145 -18.309 64.701 1.00 45.19 176 GLU A CA 1
ATOM 1365 C C . GLU A 1 176 ? -46.219 -18.952 63.310 1.00 45.19 176 GLU A C 1
ATOM 1367 O O . GLU A 1 176 ? -47.096 -18.709 62.481 1.00 45.19 176 GLU A O 1
ATOM 1372 N N . THR A 1 177 ? -45.253 -19.845 63.128 1.00 45.53 177 THR A N 1
ATOM 1373 C CA . THR A 1 177 ? -45.318 -21.131 62.433 1.00 45.53 177 THR A CA 1
ATOM 1374 C C . THR A 1 177 ? -46.705 -21.618 61.998 1.00 45.53 177 THR A C 1
ATOM 1376 O O . THR A 1 177 ? -47.606 -21.767 62.821 1.00 45.53 177 THR A O 1
ATOM 1379 N N . ASN A 1 178 ? -46.800 -22.077 60.748 1.00 43.03 178 ASN A N 1
ATOM 1380 C CA . ASN A 1 178 ? -47.645 -23.225 60.432 1.00 43.03 178 ASN A CA 1
ATOM 1381 C C . ASN A 1 178 ? -46.967 -24.099 59.359 1.00 43.03 178 ASN A C 1
ATOM 1383 O O . ASN A 1 178 ? -46.951 -23.761 58.177 1.00 43.03 178 ASN A O 1
ATOM 1387 N N . GLU A 1 179 ? -46.369 -25.205 59.807 1.00 49.53 179 GLU A N 1
ATOM 1388 C CA . GLU A 1 179 ? -46.197 -26.430 59.020 1.00 49.53 179 GLU A CA 1
ATOM 1389 C C . GLU A 1 179 ? -47.580 -26.982 58.678 1.00 49.53 179 GLU A C 1
ATOM 1391 O O . GLU A 1 179 ? -48.359 -27.135 59.608 1.00 49.53 179 GLU A O 1
ATOM 1396 N N . VAL A 1 180 ? -47.853 -27.374 57.427 1.00 49.25 180 VAL A N 1
ATOM 1397 C CA . VAL A 1 180 ? -48.706 -28.542 57.129 1.00 49.25 180 VAL A CA 1
ATOM 1398 C C . VAL A 1 180 ? -48.320 -29.137 55.763 1.00 49.25 180 VAL A C 1
ATOM 1400 O O . VAL A 1 180 ? -48.495 -28.510 54.724 1.00 49.25 180 VAL A O 1
ATOM 1403 N N . GLU A 1 181 ? -47.782 -30.354 55.856 1.00 47.34 181 GLU A N 1
ATOM 1404 C CA . GLU A 1 181 ? -47.955 -31.557 55.022 1.00 47.34 181 GLU A CA 1
ATOM 1405 C C . GLU A 1 181 ? -47.686 -31.550 53.505 1.00 47.34 181 GLU A C 1
ATOM 1407 O O . GLU A 1 181 ? -48.320 -30.892 52.684 1.00 47.34 181 GLU A O 1
ATOM 1412 N N . ALA A 1 182 ? -46.749 -32.444 53.174 1.00 48.84 182 ALA A N 1
ATOM 1413 C CA . ALA A 1 182 ? -46.630 -33.167 51.923 1.00 48.84 182 ALA A CA 1
ATOM 1414 C C . ALA A 1 182 ? -47.844 -34.073 51.661 1.00 48.84 182 ALA A C 1
ATOM 1416 O O . ALA A 1 182 ? -48.513 -34.469 52.605 1.00 48.84 182 ALA A O 1
ATOM 1417 N N . GLU A 1 183 ? -48.015 -34.431 50.386 1.00 46.56 183 GLU A N 1
ATOM 1418 C CA . GLU A 1 183 ? -48.575 -35.668 49.797 1.00 46.56 183 GLU A CA 1
ATOM 1419 C C . GLU A 1 183 ? -49.236 -35.248 48.471 1.00 46.56 183 GLU A C 1
ATOM 1421 O O . GLU A 1 183 ? -50.089 -34.373 48.437 1.00 46.56 183 GLU A O 1
ATOM 1426 N N . ASP A 1 184 ? -48.687 -35.589 47.309 1.00 44.03 184 ASP A N 1
ATOM 1427 C CA . ASP A 1 184 ? -48.698 -36.906 46.657 1.00 44.03 184 ASP A CA 1
ATOM 1428 C C . ASP A 1 184 ? -49.493 -36.728 45.353 1.00 44.03 184 ASP A C 1
ATOM 1430 O O . ASP A 1 184 ? -50.705 -36.573 45.393 1.00 44.03 184 ASP A O 1
ATOM 1434 N N . GLU A 1 185 ? -48.821 -36.676 44.199 1.00 54.56 185 GLU A N 1
ATOM 1435 C CA . GLU A 1 185 ? -49.421 -37.160 42.947 1.00 54.56 185 GLU A CA 1
ATOM 1436 C C . GLU A 1 185 ? -48.344 -37.402 41.877 1.00 54.56 185 GLU A C 1
ATOM 1438 O O . GLU A 1 185 ? -47.877 -36.513 41.169 1.00 54.56 185 GLU A O 1
ATOM 1443 N N . LEU A 1 186 ? -47.893 -38.656 41.861 1.00 48.81 186 LEU A N 1
ATOM 1444 C CA . LEU A 1 186 ? -47.849 -39.546 40.698 1.00 48.81 186 LEU A CA 1
ATOM 1445 C C . LEU A 1 186 ? -47.438 -38.972 39.326 1.00 48.81 186 LEU A C 1
ATOM 1447 O O . LEU A 1 186 ? -48.194 -38.321 38.614 1.00 48.81 186 LEU A O 1
ATOM 1451 N N . LEU A 1 187 ? -46.233 -39.396 38.936 1.00 49.12 187 LEU A N 1
ATOM 1452 C CA . LEU A 1 187 ? -45.856 -39.991 37.646 1.00 49.12 187 LEU A CA 1
ATOM 1453 C C . LEU A 1 187 ? -46.973 -40.113 36.586 1.00 49.12 187 LEU A C 1
ATOM 1455 O O . LEU A 1 187 ? -47.917 -40.874 36.783 1.00 49.12 187 LEU A O 1
ATOM 1459 N N . ASP A 1 188 ? -46.726 -39.584 35.385 1.00 49.47 188 ASP A N 1
ATOM 1460 C CA . ASP A 1 188 ? -46.822 -40.437 34.198 1.00 49.47 188 ASP A CA 1
ATOM 1461 C C . ASP A 1 188 ? -45.815 -40.016 33.122 1.00 49.47 188 ASP A C 1
ATOM 1463 O O . ASP A 1 188 ? -45.623 -38.838 32.810 1.00 49.47 188 ASP A O 1
ATOM 1467 N N . GLU A 1 189 ? -45.141 -41.029 32.597 1.00 51.59 189 GLU A N 1
ATOM 1468 C CA . GLU A 1 189 ? -44.313 -40.949 31.410 1.00 51.59 189 GLU A CA 1
ATOM 1469 C C . GLU A 1 189 ? -45.208 -40.926 30.158 1.00 51.59 189 GLU A C 1
ATOM 1471 O O . GLU A 1 189 ? -46.426 -41.061 30.210 1.00 51.59 189 GLU A O 1
ATOM 1476 N N . THR A 1 190 ? -44.547 -40.891 29.003 1.00 50.47 190 THR A N 1
ATOM 1477 C CA . THR A 1 190 ? -45.017 -41.334 27.682 1.00 50.47 190 THR A CA 1
ATOM 1478 C C . THR A 1 190 ? -45.408 -40.246 26.677 1.00 50.47 190 THR A C 1
ATOM 1480 O O . THR A 1 190 ? -46.524 -39.749 26.644 1.00 50.47 190 THR A O 1
ATOM 1483 N N . SER A 1 191 ? -44.510 -40.110 25.684 1.00 45.81 191 SER A N 1
ATOM 1484 C CA . SER A 1 191 ? -44.833 -40.108 24.241 1.00 45.81 191 SER A CA 1
ATOM 1485 C C . SER A 1 191 ? -45.519 -38.834 23.695 1.00 45.81 191 SER A C 1
ATOM 1487 O O . SER A 1 191 ? -46.186 -38.116 24.411 1.00 45.81 191 SER A O 1
ATOM 1489 N N . LEU A 1 192 ? -45.442 -38.408 22.438 1.00 49.28 192 LEU A N 1
ATOM 1490 C CA . LEU A 1 192 ? -44.848 -38.869 21.192 1.00 49.28 192 LEU A CA 1
ATOM 1491 C C . LEU A 1 192 ? -44.966 -37.649 20.240 1.00 49.28 192 LEU A C 1
ATOM 1493 O O . LEU A 1 192 ? -46.005 -37.003 20.198 1.00 49.28 192 LEU A O 1
ATOM 1497 N N . THR A 1 193 ? -43.892 -37.336 19.522 1.00 50.56 193 THR A N 1
ATOM 1498 C CA . THR A 1 193 ? -43.829 -36.954 18.093 1.00 50.56 193 THR A CA 1
ATOM 1499 C C . THR A 1 193 ? -45.009 -36.219 17.405 1.00 50.56 193 THR A C 1
ATOM 1501 O O . THR A 1 193 ? -46.046 -36.829 17.186 1.00 50.56 193 THR A O 1
ATOM 1504 N N . GLN A 1 194 ? -44.711 -35.003 16.895 1.00 38.06 194 GLN A N 1
ATOM 1505 C CA . GLN A 1 194 ? -45.119 -34.359 15.609 1.00 38.06 194 GLN A CA 1
ATOM 1506 C C . GLN A 1 194 ? -46.619 -34.218 15.241 1.00 38.06 194 GLN A C 1
ATOM 1508 O O . GLN A 1 194 ? -47.471 -34.958 15.722 1.00 38.06 194 GLN A O 1
ATOM 1513 N N . PRO A 1 195 ? -46.980 -33.211 14.420 1.00 61.12 195 PRO A N 1
ATOM 1514 C CA . PRO A 1 195 ? -46.700 -33.182 12.969 1.00 61.12 195 PRO A CA 1
ATOM 1515 C C . PRO A 1 195 ? -45.579 -32.231 12.524 1.00 61.12 195 PRO A C 1
ATOM 1517 O O . PRO A 1 195 ? -45.344 -31.209 13.205 1.00 61.12 195 PRO A O 1
#

Foldseek 3Di:
DPPVVVVVVVVVVVVVVVVVVVCVVVVPDDPPPCPVVVVVVVVVVVVVVVVVVVVVVVVVVVVVVVVPPPDPPPPDKQKDKDADDPPDFLLNRLVVCCVSVLDVDSVVLSVVCVVVVLRVQFDGGMFIGISPDDSVRVSCRRRDPDPDPPPPPDDDDDDDDDDDDDDDDDDDDDDDDDDDDDDDDDDDDDDDDDD